Protein AF-A0AAW2PP32-F1 (afdb_monomer_lite)

Secondary structure (DSSP, 8-state):
--------S---TT----HHHHHTGGG-TT--HHHHHHHHHTT--HHHHHHHHHHHHHHHHHHHHHHHHHHHHHHHHHHHHHHHHHHHHHHHHHHHHHHHHHHHHHHHHHHHHHHHHHHTTSSS-------TT----HHHHHHHHHHHHHHHHHHTT-HHHHHHHHHHHHHHHHHHHHHT-

Organism: NCBI:txid2727403

Foldseek 3Di:
DDDDPPPPDDPPLPPPDDLCVVCVQVPDPPRDPVVVCCVVVVPDDPVVVVVVVVSVVVSVVVVVVVVVVVCVVCVVVVVVVVVVVVVVVVVLVVVVVVVVVVVVVVVVVVVVVVVVVVVVPPDDDDDPPPPVDDDQPPVRVVVVVLVVVLVVCSVVVVVVVNVVSVVVVVVVVVVVVVVVD

Sequence (181 aa):
MSSFSSLGGSLDFDRDVPLSDRLKVFKSTNYDPESYVTTHCSNLSEKEIRHLCMHLVSLKKASAEEMRKSVYANYASFIRTSREISDLEGELVSLKNLLSSRANIIHSIADGVRVESLNDRTDYGEDAVNFEDREPTKIDKWLSQYLEDLEVLLAERRVEEALAALDEGDNVAEEARRVDR

Radius of gyration: 36.75 Å; chains: 1; bounding box: 87×30×94 Å

pLDDT: mean 78.67, std 17.52, range [32.78, 97.12]

InterPro domains:
  IPR016159 Cullin repeat-like-containing domain superfamily [SSF74788] (134-177)
  IPR033961 Exocyst complex component Exo84 [PTHR21426] (16-177)

Structure (mmCIF, N/CA/C/O backbone):
data_AF-A0AAW2PP32-F1
#
_entry.id   AF-A0AAW2PP32-F1
#
loop_
_atom_site.group_PDB
_atom_site.id
_atom_site.type_symbol
_atom_site.label_atom_id
_atom_site.label_alt_id
_atom_site.label_comp_id
_atom_site.label_asym_id
_atom_site.label_entity_id
_atom_site.label_seq_id
_atom_site.pdbx_PDB_ins_code
_atom_site.Cartn_x
_atom_site.Cartn_y
_atom_site.Cartn_z
_atom_site.occupancy
_atom_site.B_iso_or_equiv
_atom_site.auth_seq_id
_atom_site.auth_comp_id
_atom_site.auth_asym_id
_atom_site.auth_atom_id
_atom_site.pdbx_PDB_model_num
ATOM 1 N N . MET A 1 1 ? -41.496 -10.079 4.287 1.00 35.50 1 MET A N 1
ATOM 2 C CA . MET A 1 1 ? -41.879 -10.471 5.659 1.00 35.50 1 MET A CA 1
ATOM 3 C C . MET A 1 1 ? -40.710 -11.233 6.248 1.00 35.50 1 MET A C 1
ATOM 5 O O . MET A 1 1 ? -40.514 -12.390 5.908 1.00 35.50 1 MET A O 1
ATOM 9 N N . SER A 1 2 ? -39.890 -10.558 7.041 1.00 32.78 2 SER A N 1
ATOM 10 C CA . SER A 1 2 ? -38.773 -11.155 7.775 1.00 32.78 2 SER A CA 1
ATOM 11 C C . SER A 1 2 ? -38.948 -10.717 9.220 1.00 32.78 2 SER A C 1
ATOM 13 O O . SER A 1 2 ? -38.829 -9.539 9.548 1.00 32.78 2 SER A O 1
ATOM 15 N N . SER A 1 3 ? -39.374 -11.668 10.041 1.00 38.00 3 SER A N 1
ATOM 16 C CA . SER A 1 3 ? -39.756 -11.479 11.432 1.00 38.00 3 SER A CA 1
ATOM 17 C C . SER A 1 3 ? -38.550 -11.031 12.253 1.00 38.00 3 SER A C 1
ATOM 19 O O . SER A 1 3 ? -37.624 -11.809 12.468 1.00 38.00 3 SER A O 1
ATOM 21 N N . PHE A 1 4 ? -38.560 -9.781 12.714 1.00 38.38 4 PHE A N 1
ATOM 22 C CA . PHE A 1 4 ? -37.601 -9.299 13.700 1.00 38.38 4 PHE A CA 1
ATOM 23 C C . PHE A 1 4 ? -38.114 -9.717 15.078 1.00 38.38 4 PHE A C 1
ATOM 25 O O . PHE A 1 4 ? -39.049 -9.136 15.628 1.00 38.38 4 PHE A O 1
ATOM 32 N N . SER A 1 5 ? -37.570 -10.819 15.582 1.00 36.72 5 SER A N 1
ATOM 33 C CA . SER A 1 5 ? -37.859 -11.337 16.913 1.00 36.72 5 SER A CA 1
ATOM 34 C C . SER A 1 5 ? -37.518 -10.288 17.972 1.00 36.72 5 SER A C 1
ATOM 36 O O . SER A 1 5 ? -36.375 -9.852 18.081 1.00 36.72 5 SER A O 1
ATOM 38 N N . SER A 1 6 ? -38.547 -9.912 18.735 1.00 38.09 6 SER A N 1
ATOM 39 C CA . SER A 1 6 ? -38.510 -9.135 19.974 1.00 38.09 6 SER A CA 1
ATOM 40 C C . SER A 1 6 ? -37.325 -9.542 20.854 1.00 38.09 6 SER A C 1
ATOM 42 O O . SER A 1 6 ? -37.377 -10.567 21.535 1.00 38.09 6 SER A O 1
ATOM 44 N N . LEU A 1 7 ? -36.268 -8.728 20.862 1.00 43.22 7 LEU A N 1
ATOM 45 C CA . LEU A 1 7 ? -35.117 -8.908 21.741 1.00 43.22 7 LEU A CA 1
ATOM 46 C C . LEU A 1 7 ? -35.413 -8.257 23.100 1.00 43.22 7 LEU A C 1
ATOM 48 O O . LEU A 1 7 ? -34.879 -7.213 23.455 1.00 43.22 7 LEU A O 1
ATOM 52 N N . GLY A 1 8 ? -36.334 -8.875 23.837 1.00 43.72 8 GLY A N 1
ATOM 53 C CA . GLY A 1 8 ? -36.430 -8.717 25.281 1.00 43.72 8 GLY A CA 1
ATOM 54 C C . GLY A 1 8 ? -35.505 -9.744 25.923 1.00 43.72 8 GLY A C 1
ATOM 55 O O . GLY A 1 8 ? -35.815 -10.931 25.924 1.00 43.72 8 GLY A O 1
ATOM 56 N N . GLY A 1 9 ? -34.350 -9.311 26.419 1.00 35.34 9 GLY A N 1
ATOM 57 C CA . GLY A 1 9 ? -33.405 -10.184 27.109 1.00 35.34 9 GLY A CA 1
ATOM 58 C C . GLY A 1 9 ? -32.136 -9.433 27.486 1.00 35.34 9 GLY A C 1
ATOM 59 O O . GLY A 1 9 ? -31.571 -8.752 26.638 1.00 35.34 9 GLY A O 1
ATOM 60 N N . SER A 1 10 ? -31.750 -9.550 28.761 1.00 42.09 10 SER A N 1
ATOM 61 C CA . SER A 1 10 ? -30.480 -9.135 29.379 1.00 42.09 10 SER A CA 1
ATOM 62 C C . SER A 1 10 ? -29.376 -8.824 28.364 1.00 42.09 10 SER A C 1
ATOM 64 O O . SER A 1 10 ? -28.956 -9.705 27.611 1.00 42.09 10 SER A O 1
ATOM 66 N N . LEU A 1 11 ? -28.903 -7.574 28.331 1.00 53.62 11 LEU A N 1
ATOM 67 C CA . LEU A 1 11 ? -27.720 -7.205 27.558 1.00 53.62 11 LEU A CA 1
ATOM 68 C C . LEU A 1 11 ? -26.491 -7.877 28.178 1.00 53.62 11 LEU A C 1
ATOM 70 O O . LEU A 1 11 ? -25.787 -7.304 29.010 1.00 53.62 11 LEU A O 1
ATOM 74 N N . ASP A 1 12 ? -26.231 -9.106 27.749 1.00 55.22 12 ASP A N 1
ATOM 75 C CA . ASP A 1 12 ? -25.016 -9.845 28.061 1.00 55.22 12 ASP A CA 1
ATOM 76 C C . ASP A 1 12 ? -23.865 -9.259 27.230 1.00 55.22 12 ASP A C 1
ATOM 78 O O . ASP A 1 12 ? -23.420 -9.824 26.229 1.00 55.22 12 ASP A O 1
ATOM 82 N N . PHE A 1 13 ? -23.379 -8.088 27.646 1.00 60.97 13 PHE A N 1
ATOM 83 C CA . PHE A 1 13 ? -22.181 -7.442 27.092 1.00 60.97 13 PHE A CA 1
ATOM 84 C C . PHE A 1 13 ? -20.907 -8.294 27.242 1.00 60.97 13 PHE A C 1
ATOM 86 O O . PHE A 1 13 ? -19.873 -7.968 26.663 1.00 60.97 13 PHE A O 1
ATOM 93 N N . ASP A 1 14 ? -21.001 -9.385 28.003 1.00 54.91 14 ASP A N 1
ATOM 94 C CA . ASP A 1 14 ? -19.904 -10.260 28.404 1.00 54.91 14 ASP A CA 1
ATOM 95 C C . ASP A 1 14 ? -19.897 -11.610 27.670 1.00 54.91 14 ASP A C 1
ATOM 97 O O . ASP A 1 14 ? -19.223 -12.548 28.085 1.00 54.91 14 ASP A O 1
ATOM 101 N N . ARG A 1 15 ? -20.641 -11.753 26.562 1.00 60.81 15 ARG A N 1
ATOM 102 C CA . ARG A 1 15 ? -20.492 -12.955 25.729 1.00 60.81 15 ARG A CA 1
ATOM 103 C C . ARG A 1 15 ? -19.053 -13.051 25.207 1.00 60.81 15 ARG A C 1
ATOM 105 O O . ARG A 1 15 ? -18.515 -12.069 24.686 1.00 60.81 15 ARG A O 1
ATOM 112 N N . ASP A 1 16 ? -18.484 -14.258 25.259 1.00 64.25 16 ASP A N 1
ATOM 113 C CA . ASP A 1 16 ? -17.194 -14.672 24.674 1.00 64.25 16 ASP A CA 1
ATOM 114 C C . ASP A 1 16 ? -17.195 -14.622 23.131 1.00 64.25 16 ASP A C 1
ATOM 116 O O . ASP A 1 16 ? -16.875 -15.577 22.428 1.00 64.25 16 ASP A O 1
ATOM 120 N N . VAL A 1 17 ? -17.602 -13.492 22.565 1.00 76.00 17 VAL A N 1
ATOM 121 C CA . VAL A 1 17 ? -17.613 -13.249 21.127 1.00 76.00 17 VAL A CA 1
ATOM 122 C C . VAL A 1 17 ? -16.273 -12.617 20.747 1.00 76.00 17 VAL A C 1
ATOM 124 O O . VAL A 1 17 ? -15.790 -11.743 21.482 1.00 76.00 17 VAL A O 1
ATOM 127 N N . PRO A 1 18 ? -15.641 -13.005 19.626 1.00 82.56 18 PRO A N 1
ATOM 128 C CA . PRO A 1 18 ? -14.413 -12.367 19.167 1.00 82.56 18 PRO A CA 1
ATOM 129 C C . PRO A 1 18 ? -14.588 -10.852 18.992 1.00 82.56 18 PRO A C 1
ATOM 131 O O . PRO A 1 18 ? -15.648 -10.359 18.604 1.00 82.56 18 PRO A O 1
ATOM 134 N N . LEU A 1 19 ? -13.514 -10.099 19.249 1.00 82.88 19 LEU A N 1
ATOM 135 C CA . LEU A 1 19 ? -13.506 -8.632 19.179 1.00 82.88 19 LEU A CA 1
ATOM 136 C C . LEU A 1 19 ? -14.024 -8.104 17.828 1.00 82.88 19 LEU A C 1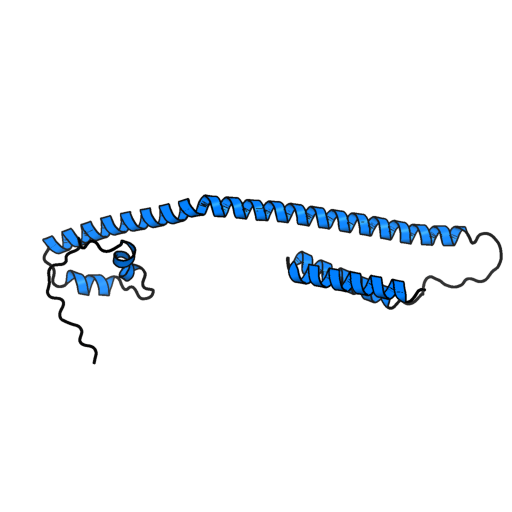
ATOM 138 O O . LEU A 1 19 ? -14.722 -7.094 17.791 1.00 82.88 19 LEU A O 1
ATOM 142 N N . SER A 1 20 ? -13.728 -8.800 16.726 1.00 82.50 20 SER A N 1
ATOM 143 C CA . SER A 1 20 ? -14.184 -8.421 15.381 1.00 82.50 20 SER A CA 1
ATOM 144 C C . SER A 1 20 ? -15.710 -8.345 15.271 1.00 82.50 20 SER A C 1
ATOM 146 O O . SER A 1 20 ? -16.241 -7.386 14.711 1.00 82.50 20 SER A O 1
ATOM 148 N N . ASP A 1 21 ? -16.414 -9.306 15.867 1.00 84.50 21 ASP A N 1
ATOM 149 C CA . ASP A 1 21 ? -17.875 -9.366 15.839 1.00 84.50 21 ASP A CA 1
ATOM 150 C C . ASP A 1 21 ? -18.493 -8.296 16.738 1.00 84.50 21 ASP A C 1
ATOM 152 O O . ASP A 1 21 ? -19.469 -7.656 16.347 1.00 84.50 21 ASP A O 1
ATOM 156 N N . ARG A 1 22 ? -17.875 -8.015 17.895 1.00 84.88 22 ARG A N 1
ATOM 157 C CA . ARG A 1 22 ? -18.280 -6.891 18.760 1.00 84.88 22 ARG A CA 1
ATOM 158 C C . ARG A 1 22 ? -18.121 -5.544 18.052 1.00 84.88 22 ARG A C 1
ATOM 160 O O . ARG A 1 22 ? -18.896 -4.624 18.287 1.00 84.88 22 ARG A O 1
ATOM 167 N N . LEU A 1 23 ? -17.129 -5.427 17.168 1.00 86.25 23 LEU A N 1
ATOM 168 C CA . LEU A 1 23 ? -16.876 -4.220 16.378 1.00 86.25 23 LEU A CA 1
ATOM 169 C C . LEU A 1 23 ? -17.706 -4.137 15.090 1.00 86.25 23 LEU A C 1
ATOM 171 O O . LEU A 1 23 ? -17.726 -3.086 14.454 1.00 86.25 23 LEU A O 1
ATOM 175 N N . LYS A 1 24 ? -18.394 -5.211 14.688 1.00 87.12 24 LYS A N 1
ATOM 176 C CA . LYS A 1 24 ? -19.063 -5.313 13.383 1.00 87.12 24 LYS A CA 1
ATOM 177 C C . LYS A 1 24 ? -20.110 -4.224 13.157 1.00 87.12 24 LYS A C 1
ATOM 179 O O . LYS A 1 24 ? -20.165 -3.656 12.071 1.00 87.12 24 LYS A O 1
ATOM 184 N N . VAL A 1 25 ? -20.897 -3.904 14.184 1.00 83.88 25 VAL A N 1
ATOM 185 C CA . VAL A 1 25 ? -21.929 -2.855 14.117 1.00 83.88 25 VAL A CA 1
ATOM 186 C C . VAL A 1 25 ? -21.299 -1.481 13.849 1.00 83.88 25 VAL A C 1
ATOM 188 O O . VAL A 1 25 ? -21.788 -0.734 13.003 1.00 83.88 25 VAL A O 1
ATOM 191 N N . PHE A 1 26 ? -20.156 -1.196 14.478 1.00 86.50 26 PHE A N 1
ATOM 192 C CA . PHE A 1 26 ? -19.435 0.079 14.364 1.00 86.50 26 PHE A CA 1
ATOM 193 C C . PHE A 1 26 ? -18.607 0.222 13.079 1.00 86.50 26 PHE A C 1
ATOM 195 O O . PHE A 1 26 ? -18.189 1.323 12.740 1.00 86.50 26 PHE A O 1
ATOM 202 N N . LYS A 1 27 ? -18.347 -0.879 12.366 1.00 85.62 27 LYS A N 1
ATOM 203 C CA . LYS A 1 27 ? -17.616 -0.884 11.086 1.00 85.62 27 LYS A CA 1
ATOM 204 C C . LYS A 1 27 ? -18.531 -0.733 9.867 1.00 85.62 27 LYS A C 1
ATOM 206 O O . LYS A 1 27 ? -18.043 -0.733 8.739 1.00 85.62 27 LYS A O 1
ATOM 211 N N . SER A 1 28 ? -19.846 -0.671 10.071 1.00 87.19 28 SER A N 1
ATOM 212 C CA . SER A 1 28 ? -20.798 -0.542 8.971 1.00 87.19 28 SER A CA 1
ATOM 213 C C . SER A 1 28 ? -20.716 0.848 8.329 1.00 87.19 28 SER A C 1
ATOM 215 O O . SER A 1 28 ? -20.596 1.860 9.012 1.00 87.19 28 SER A O 1
ATOM 217 N N . THR A 1 29 ? -20.792 0.905 6.999 1.00 85.69 29 THR A N 1
ATOM 218 C CA . THR A 1 29 ? -20.739 2.164 6.231 1.00 85.69 29 THR A CA 1
ATOM 219 C C . THR A 1 29 ? -21.951 3.067 6.465 1.00 85.69 29 THR A C 1
ATOM 221 O O . THR A 1 29 ? -21.862 4.267 6.242 1.00 85.69 29 THR A O 1
ATOM 224 N N . ASN A 1 30 ? -23.061 2.499 6.943 1.00 86.38 30 ASN A N 1
ATOM 225 C CA . ASN A 1 30 ? -24.307 3.200 7.265 1.00 86.38 30 ASN A CA 1
ATOM 226 C C . ASN A 1 30 ? -24.541 3.285 8.784 1.00 86.38 30 ASN A C 1
ATOM 228 O O . ASN A 1 30 ? -25.684 3.234 9.234 1.00 86.38 30 ASN A O 1
ATOM 232 N N . TYR A 1 31 ? -23.474 3.324 9.587 1.00 89.12 31 TYR A N 1
ATOM 233 C CA . TYR A 1 31 ? -23.604 3.437 11.038 1.00 89.12 31 TYR A CA 1
ATOM 234 C C . TYR A 1 31 ? -24.219 4.790 11.423 1.00 89.12 31 TYR A C 1
ATOM 236 O O . TYR A 1 31 ? -23.631 5.836 11.150 1.00 89.12 31 TYR A O 1
ATOM 244 N N . ASP A 1 32 ? -25.374 4.754 12.090 1.00 89.69 32 ASP A N 1
ATOM 245 C CA . ASP A 1 32 ? -26.027 5.931 12.664 1.00 89.69 32 ASP A CA 1
ATOM 246 C C . ASP A 1 32 ? -25.942 5.898 14.204 1.00 89.69 32 ASP A C 1
ATOM 248 O O . ASP A 1 32 ? -26.571 5.040 14.839 1.00 89.69 32 ASP A O 1
ATOM 252 N N . PRO A 1 33 ? -25.178 6.819 14.825 1.00 87.00 33 PRO A N 1
ATOM 253 C CA . PRO A 1 33 ? -25.062 6.908 16.276 1.00 87.00 33 PRO A CA 1
ATOM 254 C C . PRO A 1 33 ? -26.402 7.146 16.981 1.00 87.00 33 PRO A C 1
ATOM 256 O O . PRO A 1 33 ? -26.632 6.572 18.046 1.00 87.00 33 PRO A O 1
ATOM 259 N N . GLU A 1 34 ? -27.287 7.962 16.404 1.00 86.81 34 GLU A N 1
ATOM 260 C CA . GLU A 1 34 ? -28.555 8.331 17.042 1.00 86.81 34 GLU A CA 1
ATOM 261 C C . GLU A 1 34 ? -29.540 7.159 17.013 1.00 86.81 34 GLU A C 1
ATOM 263 O O . GLU A 1 34 ? -30.133 6.812 18.038 1.00 86.81 34 GLU A O 1
ATOM 268 N N . SER A 1 35 ? -29.654 6.456 15.880 1.00 86.62 35 SER A N 1
ATOM 269 C CA . SER A 1 35 ? -30.409 5.199 15.802 1.00 86.62 35 SER A CA 1
ATOM 270 C C . SER A 1 35 ? -29.860 4.130 16.755 1.00 86.62 35 SER A C 1
ATOM 272 O O . SER A 1 35 ? -30.637 3.429 17.409 1.00 86.6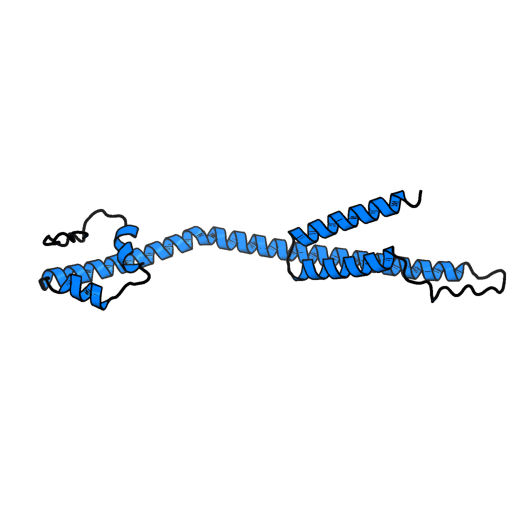2 35 SER A O 1
ATOM 274 N N . TYR A 1 36 ? -28.535 4.024 16.899 1.00 86.56 36 TYR A N 1
ATOM 275 C CA . TYR A 1 36 ? -27.914 3.074 17.823 1.00 86.56 36 TYR A CA 1
ATOM 276 C C . TYR A 1 36 ? -28.281 3.376 19.283 1.00 86.56 36 TYR A C 1
ATOM 278 O O . TYR A 1 36 ? -28.722 2.481 20.006 1.00 86.56 36 TYR A O 1
ATOM 286 N N . VAL A 1 37 ? -28.155 4.635 19.715 1.00 87.19 37 VAL A N 1
ATOM 287 C CA . VAL A 1 37 ? -28.484 5.054 21.087 1.00 87.19 37 VAL A CA 1
ATOM 288 C C . VAL A 1 37 ? -29.979 4.943 21.355 1.00 87.19 37 VAL A C 1
ATOM 290 O O . VAL A 1 37 ? -30.367 4.408 22.388 1.00 87.19 37 VAL A O 1
ATOM 293 N N . THR A 1 38 ? -30.833 5.393 20.438 1.00 84.94 38 THR A N 1
ATOM 294 C CA . THR A 1 38 ? -32.290 5.294 20.615 1.00 84.94 38 THR A CA 1
ATOM 295 C C . THR A 1 38 ? -32.738 3.842 20.727 1.00 84.94 38 THR A C 1
ATOM 297 O O . THR A 1 38 ? -33.485 3.512 21.639 1.00 84.94 38 THR A O 1
ATOM 300 N N . THR A 1 39 ? -32.220 2.948 19.886 1.00 83.69 39 THR A N 1
ATOM 301 C CA . THR A 1 39 ? -32.597 1.528 19.906 1.00 83.69 39 THR A CA 1
ATOM 302 C C . THR A 1 39 ? -32.048 0.791 21.128 1.00 83.69 39 THR A C 1
ATOM 304 O O . THR A 1 39 ? -32.735 -0.060 21.693 1.00 83.69 39 THR A O 1
ATOM 307 N N . HIS A 1 40 ? -30.811 1.084 21.547 1.00 80.38 40 HIS A N 1
ATOM 308 C CA . HIS A 1 40 ? -30.188 0.378 22.665 1.00 80.38 40 HIS A CA 1
ATOM 309 C C . HIS A 1 40 ? -30.445 0.993 24.031 1.00 80.38 40 HIS A C 1
ATOM 311 O O . HIS A 1 40 ? -30.398 0.242 24.991 1.00 80.38 40 HIS A O 1
ATOM 317 N N . CYS A 1 41 ? -30.742 2.286 24.148 1.00 81.81 41 CYS A N 1
ATOM 318 C CA . CYS A 1 41 ? -30.947 2.951 25.437 1.00 81.81 41 CYS A CA 1
ATOM 319 C C . CYS A 1 41 ? -32.420 3.232 25.768 1.00 81.81 41 CYS A C 1
ATOM 321 O O . CYS A 1 41 ? -32.704 3.512 26.930 1.00 81.81 41 CYS A O 1
ATOM 323 N N . SER A 1 42 ? -33.368 3.144 24.820 1.00 77.75 42 SER A N 1
ATOM 324 C CA . SER A 1 42 ? -34.779 3.497 25.083 1.00 77.75 42 SER A CA 1
ATOM 325 C C . SER A 1 42 ? -35.454 2.641 26.156 1.00 77.75 42 SER A C 1
ATOM 327 O O . SER A 1 42 ? -36.383 3.107 26.807 1.00 77.75 42 SER A O 1
ATOM 329 N N . ASN A 1 43 ? -34.998 1.399 26.336 1.00 78.75 43 ASN A N 1
ATOM 330 C CA . ASN A 1 43 ? -35.602 0.419 27.243 1.00 78.75 43 ASN A CA 1
ATOM 331 C C . ASN A 1 43 ? -34.684 0.043 28.422 1.00 78.75 43 ASN A C 1
ATOM 333 O O . ASN A 1 43 ? -34.939 -0.964 29.079 1.00 78.75 43 ASN A O 1
ATOM 337 N N . LEU A 1 44 ? -33.613 0.807 28.679 1.00 83.38 44 LEU A N 1
ATOM 338 C CA . LEU A 1 44 ? -32.615 0.474 29.703 1.00 83.38 44 LEU A CA 1
ATOM 339 C C . LEU A 1 44 ? -32.782 1.256 30.997 1.00 83.38 44 LEU A C 1
ATOM 341 O O . LEU A 1 44 ? -33.081 2.448 31.007 1.00 83.38 44 LEU A O 1
ATOM 345 N N . SER A 1 45 ? -32.493 0.580 32.106 1.00 86.88 45 SER A N 1
ATOM 346 C CA . SER A 1 45 ? -32.306 1.211 33.407 1.00 86.88 45 SER A CA 1
ATOM 347 C C . SER A 1 45 ? -30.985 1.988 33.473 1.00 86.88 45 SER A C 1
ATOM 349 O O . SER A 1 45 ? -30.025 1.701 32.756 1.00 86.88 45 SER A O 1
ATOM 351 N N . GLU A 1 46 ? -30.880 2.936 34.409 1.00 87.12 46 GLU A N 1
ATOM 352 C CA . GLU A 1 46 ? -29.652 3.720 34.628 1.00 87.12 46 GLU A CA 1
ATOM 353 C C . GLU A 1 46 ? -28.411 2.828 34.844 1.00 87.12 46 GLU A C 1
ATOM 355 O O . GLU A 1 46 ? -27.314 3.122 34.360 1.00 87.12 46 GLU A O 1
ATOM 360 N N . LYS A 1 47 ? -28.584 1.700 35.544 1.00 87.12 47 LYS A N 1
ATOM 361 C CA . LYS A 1 47 ? -27.509 0.738 35.813 1.00 87.12 47 LYS A CA 1
ATOM 362 C C . LYS A 1 47 ? -27.012 0.071 34.527 1.00 87.12 47 LYS A C 1
ATOM 364 O O . LYS A 1 47 ? -25.804 -0.091 34.357 1.00 87.12 47 LYS A O 1
ATOM 369 N N . GLU A 1 48 ? -27.921 -0.290 33.626 1.00 84.25 48 GLU A N 1
ATOM 370 C CA . GLU A 1 48 ? -27.595 -0.896 32.330 1.00 84.25 48 GLU A CA 1
ATOM 371 C C . GLU A 1 48 ? -26.948 0.115 31.385 1.00 84.25 48 GLU A C 1
ATOM 373 O O . GLU A 1 48 ? -25.972 -0.222 30.721 1.00 84.25 48 GLU A O 1
ATOM 378 N N . ILE A 1 49 ? -27.407 1.371 31.392 1.00 87.38 49 ILE A N 1
ATOM 379 C CA . ILE A 1 49 ? -26.776 2.462 30.634 1.00 87.38 49 ILE A CA 1
ATOM 380 C C . ILE A 1 49 ? -25.336 2.679 31.112 1.00 87.38 49 ILE A C 1
ATOM 382 O O . ILE A 1 49 ? -24.413 2.773 30.304 1.00 87.38 49 ILE A O 1
ATOM 386 N N . ARG A 1 50 ? -25.104 2.701 32.430 1.00 87.88 50 ARG A N 1
ATOM 387 C CA . ARG A 1 50 ? -23.751 2.833 32.993 1.00 87.88 50 ARG A CA 1
ATOM 388 C C . ARG A 1 50 ? -22.847 1.676 32.567 1.00 87.88 50 ARG A C 1
ATOM 390 O O . ARG A 1 50 ? -21.692 1.903 32.207 1.00 87.88 50 ARG A O 1
ATOM 397 N N . HIS A 1 51 ? -23.374 0.455 32.581 1.00 87.00 51 HIS A N 1
ATOM 398 C CA . HIS A 1 51 ? -22.647 -0.731 32.145 1.00 87.00 51 HIS A CA 1
ATOM 399 C C . HIS A 1 51 ? -22.336 -0.701 30.640 1.00 87.00 51 HIS A C 1
ATOM 401 O O . HIS A 1 51 ? -21.196 -0.951 30.250 1.00 87.00 51 HIS A O 1
ATOM 407 N N . LEU A 1 52 ? -23.299 -0.293 29.807 1.00 85.50 52 LEU A N 1
ATOM 408 C CA . LEU A 1 52 ? -23.109 -0.065 28.374 1.00 85.50 52 LEU A CA 1
ATOM 409 C C . LEU A 1 52 ? -21.989 0.950 28.119 1.00 85.50 52 LEU A C 1
ATOM 411 O O . LEU A 1 52 ? -21.090 0.678 27.330 1.00 85.50 52 LEU A O 1
ATOM 415 N N . CYS A 1 53 ? -21.989 2.088 28.818 1.00 89.19 53 CYS A N 1
ATOM 416 C CA . CYS A 1 53 ? -20.929 3.089 28.697 1.00 89.19 53 CYS A CA 1
ATOM 417 C C . CYS A 1 53 ? -19.550 2.514 29.054 1.00 89.19 53 CYS A C 1
ATOM 419 O O . CYS A 1 53 ? -18.587 2.719 28.314 1.00 89.19 53 CYS A O 1
ATOM 421 N N . MET A 1 54 ? -19.445 1.760 30.155 1.00 89.12 54 MET A N 1
ATOM 422 C CA . MET A 1 54 ? -18.191 1.099 30.540 1.00 89.12 54 MET A CA 1
ATOM 423 C C . MET A 1 54 ? -17.726 0.091 29.482 1.00 89.12 54 MET A C 1
ATOM 425 O O . MET A 1 54 ? -16.543 0.072 29.133 1.00 89.12 54 MET A O 1
ATOM 429 N N . HIS A 1 55 ? -18.648 -0.702 28.936 1.00 88.81 55 HIS A N 1
ATOM 430 C CA . HIS A 1 55 ? -18.357 -1.659 27.874 1.00 88.81 55 HIS A CA 1
ATOM 431 C C . HIS A 1 55 ? -17.919 -0.969 26.574 1.00 88.81 55 HIS A C 1
ATOM 433 O O . HIS A 1 55 ? -16.938 -1.377 25.962 1.00 88.81 55 HIS A O 1
ATOM 439 N N . LEU A 1 56 ? -18.569 0.121 26.162 1.00 89.88 56 LEU A N 1
ATOM 440 C CA . LEU A 1 56 ? -18.160 0.873 24.971 1.00 89.88 56 LEU A CA 1
ATOM 441 C C . LEU A 1 56 ? -16.763 1.487 25.133 1.00 89.88 56 LEU A C 1
ATOM 443 O O . LEU A 1 56 ? -15.973 1.492 24.188 1.00 89.88 56 LEU A O 1
ATOM 447 N N . VAL A 1 57 ? -16.419 1.962 26.334 1.00 92.19 57 VAL A N 1
ATOM 448 C CA . VAL A 1 57 ? -15.072 2.470 26.633 1.00 92.19 57 VAL A CA 1
ATOM 449 C C . VAL A 1 57 ? -14.026 1.353 26.565 1.00 92.19 57 VAL A C 1
ATOM 451 O O . VAL A 1 57 ? -12.962 1.551 25.968 1.00 92.19 57 VAL A O 1
ATOM 454 N N . SER A 1 58 ? -14.309 0.176 27.131 1.00 89.38 58 SER A N 1
ATOM 455 C CA . SER A 1 58 ? -13.386 -0.964 27.056 1.00 89.38 58 SER A CA 1
ATOM 456 C C . SER A 1 58 ? -13.239 -1.477 25.621 1.00 89.38 58 SER A C 1
ATOM 458 O O . SER A 1 58 ? -12.118 -1.725 25.173 1.00 89.38 58 SER A O 1
ATOM 460 N N . LEU A 1 59 ? -14.337 -1.527 24.863 1.00 90.69 59 LEU A N 1
ATOM 461 C CA . LEU A 1 59 ? -14.361 -1.922 23.459 1.00 90.69 59 LEU A CA 1
ATOM 462 C C . LEU A 1 59 ? -13.569 -0.946 22.579 1.00 90.69 59 LEU A C 1
ATOM 464 O O . LEU A 1 59 ? -12.769 -1.380 21.752 1.00 90.69 59 LEU A O 1
ATOM 468 N N . LYS A 1 60 ? -13.707 0.368 22.805 1.00 92.69 60 LYS A N 1
ATOM 469 C CA . LYS A 1 60 ? -12.888 1.399 22.146 1.00 92.69 60 LYS A CA 1
ATOM 470 C C . LYS A 1 60 ? -11.398 1.174 22.408 1.00 92.69 60 LYS A C 1
ATOM 472 O O . LYS A 1 60 ? -10.596 1.233 21.476 1.00 92.69 60 LYS A O 1
ATOM 477 N N . LYS A 1 61 ? -11.021 0.898 23.662 1.00 92.44 61 LYS A N 1
ATOM 478 C CA . LYS A 1 61 ? -9.626 0.620 24.035 1.00 92.44 61 LYS A CA 1
ATOM 479 C C . LYS A 1 61 ? -9.104 -0.647 23.352 1.00 92.44 61 LYS A C 1
ATOM 481 O O . LYS A 1 61 ? -8.008 -0.621 22.799 1.00 92.44 61 LYS A O 1
ATOM 486 N N . ALA A 1 62 ? -9.888 -1.724 23.351 1.00 89.94 62 ALA A N 1
ATOM 487 C CA . ALA A 1 62 ? -9.532 -2.975 22.686 1.00 89.94 62 ALA A CA 1
ATOM 488 C C . ALA A 1 62 ? -9.382 -2.796 21.166 1.00 89.94 62 ALA A C 1
ATOM 490 O O . ALA A 1 62 ? -8.416 -3.282 20.587 1.00 89.94 62 ALA A O 1
ATOM 491 N N . SER A 1 63 ? -10.275 -2.034 20.527 1.00 91.06 63 SER A N 1
ATOM 492 C CA . SER A 1 63 ? -10.183 -1.710 19.099 1.00 91.06 63 SER A CA 1
ATOM 493 C C . SER A 1 63 ? -8.915 -0.932 18.755 1.00 91.06 63 SER A C 1
ATOM 495 O O . SER A 1 63 ? -8.274 -1.222 17.747 1.00 91.06 63 SER A O 1
ATOM 497 N N . ALA A 1 64 ? -8.554 0.065 19.568 1.00 90.25 64 ALA A N 1
ATOM 498 C CA . ALA A 1 64 ? -7.344 0.853 19.349 1.00 90.25 64 ALA A CA 1
ATOM 499 C C . ALA A 1 64 ? -6.080 -0.010 19.489 1.00 90.25 64 ALA A C 1
ATOM 501 O O . ALA A 1 64 ? -5.150 0.109 18.694 1.00 90.25 64 ALA A O 1
ATOM 502 N N . GLU A 1 65 ? -6.070 -0.910 20.471 1.00 91.12 65 GLU A N 1
ATOM 503 C CA . GLU A 1 65 ? -4.970 -1.843 20.696 1.00 91.12 65 GLU A CA 1
ATOM 504 C C . GLU A 1 65 ? -4.835 -2.873 19.565 1.00 91.12 65 GLU A C 1
ATOM 506 O O . GLU A 1 65 ? -3.723 -3.164 19.131 1.00 91.12 65 GLU A O 1
ATOM 511 N N . GLU A 1 66 ? -5.947 -3.384 19.037 1.00 89.50 66 GLU A N 1
ATOM 512 C CA . GLU A 1 66 ? -5.935 -4.301 17.893 1.00 89.50 66 GLU A CA 1
ATOM 513 C C . GLU A 1 66 ? -5.416 -3.612 16.625 1.00 89.50 66 GLU A C 1
ATOM 515 O O . GLU A 1 66 ? -4.549 -4.143 15.931 1.00 89.50 66 GLU A O 1
ATOM 520 N N . MET A 1 67 ? -5.866 -2.379 16.366 1.00 88.12 67 MET A N 1
ATOM 521 C CA . MET A 1 67 ? -5.346 -1.565 15.265 1.00 88.12 67 MET A CA 1
ATOM 522 C C . MET A 1 67 ? -3.837 -1.350 15.410 1.00 88.12 67 MET A C 1
ATOM 524 O O . MET A 1 67 ? -3.089 -1.523 14.448 1.00 88.12 67 MET A O 1
ATOM 528 N N . ARG A 1 68 ? -3.372 -1.036 16.624 1.00 90.19 68 ARG A N 1
ATOM 529 C CA . ARG A 1 68 ? -1.947 -0.891 16.923 1.00 90.19 68 ARG A CA 1
ATOM 530 C C . ARG A 1 68 ? -1.198 -2.184 16.600 1.00 90.19 68 ARG A C 1
ATOM 532 O O . ARG A 1 68 ? -0.258 -2.149 15.813 1.00 90.19 68 ARG A O 1
ATOM 539 N N . LYS A 1 69 ? -1.617 -3.328 17.145 1.00 89.00 69 LYS A N 1
ATOM 540 C CA . LYS A 1 69 ? -0.977 -4.630 16.881 1.00 89.00 69 LYS A CA 1
ATOM 541 C C . LYS A 1 69 ? -0.915 -4.952 15.392 1.00 89.00 69 LYS A C 1
ATOM 543 O O . LYS A 1 69 ? 0.145 -5.348 14.916 1.00 89.00 69 LYS A O 1
ATOM 548 N N . SER A 1 70 ? -2.004 -4.715 14.663 1.00 85.94 70 SER A N 1
ATOM 549 C CA . SER A 1 70 ? -2.058 -4.907 13.213 1.00 85.94 70 SER A CA 1
ATOM 550 C C . SER A 1 70 ? -1.020 -4.051 12.480 1.00 85.94 70 SER A C 1
ATOM 552 O O . SER A 1 70 ? -0.318 -4.554 11.605 1.00 85.94 70 SER A O 1
ATOM 554 N N . VAL A 1 71 ? -0.869 -2.773 12.840 1.00 86.12 71 VAL A N 1
ATOM 555 C CA . VAL A 1 71 ? 0.149 -1.893 12.237 1.00 86.12 71 VAL A CA 1
ATOM 556 C C . VAL A 1 71 ? 1.562 -2.375 12.571 1.00 86.12 71 VAL A C 1
ATOM 558 O O . VAL A 1 71 ? 2.391 -2.504 11.674 1.00 86.12 71 VAL A O 1
ATOM 561 N N . TYR A 1 72 ? 1.838 -2.701 13.836 1.00 87.12 72 TYR A N 1
ATOM 562 C CA . TYR A 1 72 ? 3.164 -3.161 14.264 1.00 87.12 72 TYR A CA 1
ATOM 563 C C . TYR A 1 72 ? 3.567 -4.494 13.624 1.00 87.12 72 TYR A C 1
ATOM 565 O O . TYR A 1 72 ? 4.719 -4.644 13.224 1.00 87.12 72 TYR A O 1
ATOM 573 N N . ALA A 1 73 ? 2.633 -5.439 13.486 1.00 86.31 73 ALA A N 1
ATOM 574 C CA . ALA A 1 73 ? 2.889 -6.728 12.846 1.00 86.31 73 ALA A CA 1
ATOM 575 C C . ALA A 1 73 ? 3.325 -6.570 11.381 1.00 86.31 73 ALA A C 1
ATOM 577 O O . ALA A 1 73 ? 4.184 -7.306 10.905 1.00 86.31 73 ALA A O 1
ATOM 578 N N . ASN A 1 74 ? 2.773 -5.575 10.682 1.00 87.50 74 ASN A N 1
ATOM 579 C CA . ASN A 1 74 ? 3.093 -5.305 9.282 1.00 87.50 74 ASN A CA 1
ATOM 580 C C . ASN A 1 74 ? 4.239 -4.299 9.097 1.00 87.50 74 ASN A C 1
ATOM 582 O O . ASN A 1 74 ? 4.732 -4.141 7.981 1.00 87.50 74 ASN A O 1
ATOM 586 N N . TYR A 1 75 ? 4.702 -3.644 10.166 1.00 88.38 75 TYR A N 1
ATOM 587 C CA . TYR A 1 75 ? 5.720 -2.596 10.083 1.00 88.38 75 TYR A CA 1
ATOM 588 C C . TYR A 1 75 ? 7.045 -3.118 9.514 1.00 88.38 75 TYR A C 1
ATOM 590 O O . TYR A 1 75 ? 7.637 -2.487 8.644 1.00 88.38 75 TYR A O 1
ATOM 598 N N . ALA A 1 76 ? 7.487 -4.304 9.944 1.00 87.12 76 ALA A N 1
ATOM 599 C CA . ALA A 1 76 ? 8.718 -4.909 9.433 1.00 87.12 76 ALA A CA 1
ATOM 600 C C . ALA A 1 76 ? 8.633 -5.218 7.928 1.00 87.12 76 ALA A C 1
ATOM 602 O O . ALA A 1 76 ? 9.578 -4.940 7.191 1.00 87.12 76 ALA A O 1
ATOM 603 N N . SER A 1 77 ? 7.490 -5.737 7.467 1.00 91.50 77 SER A N 1
ATOM 604 C CA . SER A 1 77 ? 7.231 -5.987 6.045 1.00 91.50 77 SER A CA 1
ATOM 605 C C . SER A 1 77 ? 7.227 -4.689 5.246 1.00 91.50 77 SER A C 1
ATOM 607 O O . SER A 1 77 ? 7.896 -4.624 4.224 1.00 91.50 77 SER A O 1
ATOM 609 N N . PHE A 1 78 ? 6.554 -3.645 5.741 1.00 90.69 78 PHE A N 1
ATOM 610 C CA . PHE A 1 78 ? 6.537 -2.331 5.097 1.00 90.69 78 PHE A CA 1
ATOM 611 C C . PHE A 1 78 ? 7.951 -1.765 4.933 1.00 90.69 78 PHE A C 1
ATOM 613 O O . PHE A 1 78 ? 8.349 -1.443 3.822 1.00 90.69 78 PHE A O 1
ATOM 620 N N . ILE A 1 79 ? 8.745 -1.723 6.008 1.00 92.94 79 ILE A N 1
ATOM 621 C CA . ILE A 1 79 ? 10.121 -1.206 5.958 1.00 92.94 79 ILE A CA 1
ATOM 622 C C . ILE A 1 79 ? 11.001 -2.024 5.009 1.00 92.94 79 ILE A C 1
ATOM 624 O O . ILE A 1 79 ? 11.806 -1.451 4.274 1.00 92.94 79 ILE A O 1
ATOM 628 N N . ARG A 1 80 ? 10.864 -3.354 5.020 1.00 94.19 80 ARG A N 1
ATOM 629 C CA . ARG A 1 80 ? 11.623 -4.230 4.124 1.00 94.19 80 ARG A CA 1
ATOM 630 C C . ARG A 1 80 ? 11.259 -3.972 2.666 1.00 94.19 80 ARG A C 1
ATOM 632 O O . ARG A 1 80 ? 12.154 -3.718 1.874 1.00 94.19 80 ARG A O 1
ATOM 639 N N . THR A 1 81 ? 9.971 -3.966 2.339 1.00 94.69 81 THR A N 1
ATOM 640 C CA . THR A 1 81 ? 9.502 -3.695 0.978 1.00 94.69 81 THR A CA 1
ATOM 641 C C . THR A 1 81 ? 9.887 -2.288 0.524 1.00 94.69 81 THR A C 1
ATOM 643 O O . THR A 1 81 ? 10.343 -2.124 -0.598 1.00 94.69 81 THR A O 1
ATOM 646 N N . SER A 1 82 ? 9.790 -1.270 1.386 1.00 94.44 82 SER A N 1
ATOM 647 C CA . SER A 1 82 ? 10.253 0.083 1.052 1.00 94.44 82 SER A CA 1
ATOM 648 C C . SER A 1 82 ? 11.751 0.130 0.749 1.00 94.44 82 SER A C 1
ATOM 650 O O . SER A 1 82 ? 12.151 0.836 -0.168 1.00 94.44 82 SER A O 1
ATOM 652 N N . ARG A 1 83 ? 12.574 -0.632 1.480 1.00 95.62 83 ARG A N 1
ATOM 653 C CA . ARG A 1 83 ? 14.011 -0.745 1.194 1.00 95.62 83 ARG A CA 1
ATOM 654 C C . ARG A 1 83 ? 14.266 -1.445 -0.135 1.00 95.62 83 ARG A C 1
ATOM 656 O O . ARG A 1 83 ? 15.020 -0.917 -0.935 1.00 95.62 83 ARG A O 1
ATOM 663 N N . GLU A 1 84 ? 13.609 -2.579 -0.372 1.00 96.88 84 GLU A N 1
ATOM 664 C CA . GLU A 1 84 ? 13.710 -3.313 -1.640 1.00 96.88 84 GLU A CA 1
ATOM 665 C C . GLU A 1 84 ? 13.332 -2.401 -2.827 1.00 96.88 84 GLU A C 1
ATOM 667 O O . GLU A 1 84 ? 14.025 -2.394 -3.838 1.00 96.88 84 GLU A O 1
ATOM 672 N N . ILE A 1 85 ? 12.302 -1.556 -2.685 1.00 95.12 85 ILE A N 1
ATOM 673 C CA . ILE A 1 85 ? 11.944 -0.544 -3.693 1.00 95.12 85 ILE A CA 1
ATOM 674 C C . ILE A 1 85 ? 13.074 0.476 -3.896 1.00 95.12 85 ILE A C 1
ATOM 676 O O . ILE A 1 85 ? 13.423 0.759 -5.038 1.00 95.12 85 ILE A O 1
ATOM 680 N N . SER A 1 86 ? 13.657 1.021 -2.824 1.00 96.81 86 SER A N 1
ATOM 681 C CA . SER A 1 86 ? 14.764 1.983 -2.931 1.00 96.81 86 SER A CA 1
ATOM 682 C C . SER A 1 86 ? 16.021 1.384 -3.568 1.00 96.81 86 SER A C 1
ATOM 684 O O . SER A 1 86 ? 16.699 2.065 -4.336 1.00 96.81 86 SER A O 1
ATOM 686 N N . ASP A 1 87 ? 16.327 0.121 -3.273 1.00 96.75 87 ASP A N 1
ATOM 687 C CA . ASP A 1 87 ? 17.460 -0.586 -3.871 1.00 96.75 87 ASP A CA 1
ATOM 688 C C . ASP A 1 87 ? 17.234 -0.761 -5.387 1.00 96.75 87 ASP A C 1
ATOM 690 O O . ASP A 1 87 ? 18.103 -0.396 -6.181 1.00 96.75 87 ASP A O 1
ATOM 694 N N . LEU A 1 88 ? 16.030 -1.188 -5.797 1.00 97.12 88 LEU A N 1
ATOM 695 C CA . LEU A 1 88 ? 15.638 -1.293 -7.211 1.00 97.12 88 LEU A CA 1
ATOM 696 C C . LEU A 1 88 ? 15.675 0.061 -7.940 1.00 97.12 88 LEU A C 1
ATOM 698 O O . LEU A 1 88 ? 16.109 0.141 -9.089 1.00 97.12 88 LEU A O 1
ATOM 702 N N . GLU A 1 89 ? 15.241 1.143 -7.290 1.00 95.44 89 GLU A N 1
ATOM 703 C CA . GLU A 1 89 ? 15.346 2.500 -7.842 1.00 95.44 89 GLU A CA 1
ATOM 704 C C . GLU A 1 89 ? 16.814 2.898 -8.080 1.00 95.44 89 GLU A C 1
ATOM 706 O O . GLU A 1 89 ? 17.137 3.498 -9.109 1.00 95.44 89 GLU A O 1
ATOM 711 N N . GLY A 1 90 ? 17.723 2.518 -7.176 1.00 96.44 90 GLY A N 1
ATOM 712 C CA . GLY A 1 90 ? 19.164 2.716 -7.342 1.00 96.44 90 GLY A CA 1
ATOM 713 C C . GLY A 1 90 ? 19.751 1.912 -8.507 1.00 96.44 90 GLY A C 1
ATOM 714 O O . GLY A 1 90 ? 20.523 2.450 -9.308 1.00 96.44 90 GLY A O 1
ATOM 715 N N . GLU A 1 91 ? 19.358 0.645 -8.644 1.00 96.88 91 GLU A N 1
ATOM 716 C CA . GLU A 1 91 ? 19.764 -0.212 -9.763 1.00 96.88 91 GLU A CA 1
ATOM 717 C C . GLU A 1 91 ? 19.286 0.342 -11.112 1.00 96.88 91 GLU A C 1
ATOM 719 O O . GLU A 1 91 ? 20.066 0.391 -12.066 1.00 96.88 91 GLU A O 1
ATOM 724 N N . LEU A 1 92 ? 18.052 0.850 -11.185 1.00 96.69 92 LEU A N 1
ATOM 725 C CA . LEU A 1 92 ? 17.506 1.476 -12.391 1.00 96.69 92 LEU A CA 1
ATOM 726 C C . LEU A 1 92 ? 18.307 2.719 -12.808 1.00 96.69 92 LEU A C 1
ATOM 728 O O . LEU A 1 92 ? 18.619 2.899 -13.987 1.00 96.69 92 LEU A O 1
ATOM 732 N N . VAL A 1 93 ? 18.685 3.565 -11.846 1.00 97.06 93 VAL A N 1
ATOM 733 C CA . VAL A 1 93 ? 19.540 4.735 -12.107 1.00 97.06 93 VAL A CA 1
ATOM 734 C C . VAL A 1 93 ? 20.920 4.304 -12.613 1.00 97.06 93 VAL A C 1
ATOM 736 O O . VAL A 1 93 ? 21.449 4.905 -13.550 1.00 97.06 93 VAL A O 1
ATOM 739 N N . SER A 1 94 ? 21.495 3.246 -12.037 1.00 96.06 94 SER A N 1
ATOM 740 C CA . SER A 1 94 ? 22.766 2.678 -12.500 1.00 96.06 94 SER A CA 1
ATOM 741 C C . SER A 1 94 ? 22.673 2.170 -13.943 1.00 96.06 94 SER A C 1
ATOM 743 O O . SER A 1 94 ? 23.516 2.509 -14.778 1.00 96.06 94 SER A O 1
ATOM 745 N N . LEU A 1 95 ? 21.608 1.430 -14.269 1.00 96.56 95 LEU A N 1
ATOM 746 C CA . LEU A 1 95 ? 21.351 0.929 -15.618 1.00 96.56 95 LEU A CA 1
ATOM 747 C C . LEU A 1 95 ? 21.197 2.072 -16.627 1.00 96.56 95 LEU A C 1
ATOM 749 O O . LEU A 1 95 ? 21.821 2.035 -17.689 1.00 96.56 95 LEU A O 1
ATOM 753 N N . LYS A 1 96 ? 20.437 3.117 -16.277 1.00 95.94 96 LYS A N 1
ATOM 754 C CA . LYS A 1 96 ? 20.302 4.324 -17.102 1.00 95.94 96 LYS A CA 1
ATOM 755 C C . LYS A 1 96 ? 21.669 4.938 -17.406 1.00 95.94 96 LYS A C 1
ATOM 757 O O . LYS A 1 96 ? 21.980 5.192 -18.565 1.00 95.94 96 LYS A O 1
ATOM 762 N N . ASN A 1 97 ? 22.501 5.140 -16.384 1.00 95.75 97 ASN A N 1
ATOM 763 C CA . ASN A 1 97 ? 23.830 5.729 -16.559 1.00 95.75 97 ASN A CA 1
ATOM 764 C C . ASN A 1 97 ? 24.725 4.871 -17.463 1.00 95.75 97 ASN A C 1
ATOM 766 O O . ASN A 1 97 ? 25.448 5.407 -18.306 1.00 95.75 97 ASN A O 1
ATOM 770 N N . LEU A 1 98 ? 24.663 3.544 -17.317 1.00 96.50 98 LEU A N 1
ATOM 771 C CA . LEU A 1 98 ? 25.400 2.616 -18.170 1.00 96.50 98 LEU A CA 1
ATOM 772 C C . LEU A 1 98 ? 24.943 2.710 -19.630 1.00 96.50 98 LEU A C 1
ATOM 774 O O . LEU A 1 98 ? 25.785 2.765 -20.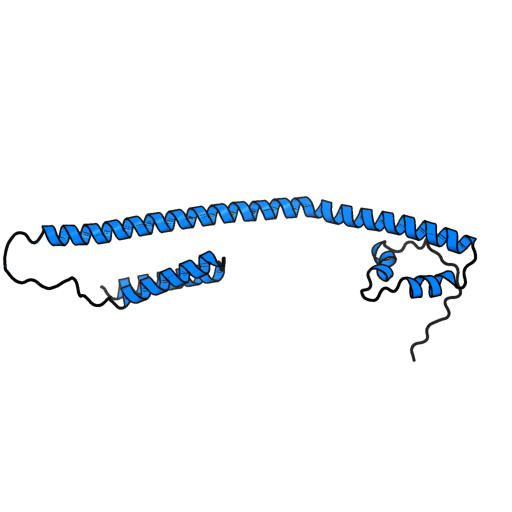526 1.00 96.50 98 LEU A O 1
ATOM 778 N N . LEU A 1 99 ? 23.631 2.753 -19.874 1.00 95.06 99 LEU A N 1
ATOM 779 C CA . LEU A 1 99 ? 23.079 2.878 -21.221 1.00 95.06 99 LEU A CA 1
ATOM 780 C C . LEU A 1 99 ? 23.477 4.212 -21.861 1.00 95.06 99 LEU A C 1
ATOM 782 O O . LEU A 1 99 ? 23.978 4.215 -22.982 1.00 95.06 99 LEU A O 1
ATOM 786 N N . SER A 1 100 ? 23.363 5.325 -21.128 1.00 94.38 100 SER A N 1
ATOM 787 C CA . SER A 1 100 ? 23.816 6.640 -21.599 1.00 94.38 100 SER A CA 1
ATOM 788 C C . SER A 1 100 ? 25.316 6.657 -21.902 1.00 94.38 100 SER A C 1
ATOM 790 O O . SER A 1 100 ? 25.735 7.185 -22.929 1.00 94.38 100 SER A O 1
ATOM 792 N N . SER A 1 101 ? 26.143 6.040 -21.051 1.00 94.00 101 SER A N 1
ATOM 793 C CA . SER A 1 101 ? 27.584 5.926 -21.300 1.00 94.00 101 SER A CA 1
ATOM 794 C C . SER A 1 101 ? 27.883 5.127 -22.571 1.00 94.00 101 SER A C 1
ATOM 796 O O . SER A 1 101 ? 28.725 5.548 -23.362 1.00 94.00 101 SER A O 1
ATOM 798 N N . ARG A 1 102 ? 27.185 4.008 -22.797 1.00 91.69 102 ARG A N 1
ATOM 799 C CA . ARG A 1 102 ? 27.342 3.198 -24.014 1.00 91.69 102 ARG A CA 1
ATOM 800 C C . ARG A 1 102 ? 26.881 3.946 -25.260 1.00 91.69 102 ARG A C 1
ATOM 802 O O . ARG A 1 102 ? 27.606 3.939 -26.248 1.00 91.69 102 ARG A O 1
ATOM 809 N N . ALA A 1 103 ? 25.737 4.626 -25.200 1.00 92.25 103 ALA A N 1
ATOM 810 C CA . ALA A 1 103 ? 25.242 5.457 -26.293 1.00 92.25 103 ALA A CA 1
ATOM 811 C C . ALA A 1 103 ? 26.257 6.549 -26.664 1.00 92.25 103 ALA A C 1
ATOM 813 O O . ALA A 1 103 ? 26.595 6.696 -27.834 1.00 92.25 103 ALA A O 1
ATOM 814 N N . ASN A 1 104 ? 26.833 7.239 -25.674 1.00 91.88 104 ASN A N 1
ATOM 815 C CA . ASN A 1 104 ? 27.869 8.249 -25.908 1.00 91.88 104 ASN A CA 1
ATOM 816 C C . ASN A 1 104 ? 29.116 7.668 -26.587 1.00 91.88 104 ASN A C 1
ATOM 818 O O . ASN A 1 104 ? 29.666 8.293 -27.491 1.00 91.88 104 ASN A O 1
ATOM 822 N N . ILE A 1 105 ? 29.561 6.476 -26.177 1.00 91.88 105 ILE A N 1
ATOM 823 C CA . ILE A 1 105 ? 30.696 5.794 -26.815 1.00 91.88 105 ILE A CA 1
ATOM 824 C C . ILE A 1 105 ? 30.358 5.444 -28.267 1.00 91.88 105 ILE A C 1
ATOM 826 O O . ILE A 1 105 ? 31.159 5.721 -29.153 1.00 91.88 105 ILE A O 1
ATOM 830 N N . ILE A 1 106 ? 29.176 4.880 -28.528 1.00 92.38 106 ILE A N 1
ATOM 831 C CA . ILE A 1 106 ? 28.731 4.542 -29.888 1.00 92.38 106 ILE A CA 1
ATOM 832 C C . ILE A 1 106 ? 28.664 5.799 -30.756 1.00 92.38 106 ILE A C 1
ATOM 834 O O . ILE A 1 106 ? 29.195 5.789 -31.862 1.00 92.38 106 ILE A O 1
ATOM 838 N N . HIS A 1 107 ? 28.087 6.891 -30.251 1.00 89.38 107 HIS A N 1
ATOM 839 C CA . HIS A 1 107 ? 28.064 8.171 -30.955 1.00 89.38 107 HIS A CA 1
ATOM 840 C C . HIS A 1 107 ? 29.474 8.694 -31.234 1.00 89.38 107 HIS A C 1
ATOM 842 O O . HIS A 1 107 ? 29.753 9.086 -32.360 1.00 89.38 107 HIS A O 1
ATOM 848 N N . SER A 1 108 ? 30.382 8.640 -30.257 1.00 85.44 108 SER A N 1
ATOM 849 C CA . SER A 1 108 ? 31.773 9.065 -30.445 1.00 85.44 108 SER A CA 1
ATOM 850 C C . SER A 1 108 ? 32.518 8.210 -31.470 1.00 85.44 108 SER A C 1
ATOM 852 O O . SER A 1 108 ? 33.339 8.745 -32.208 1.00 85.44 108 SER A O 1
ATOM 854 N N . ILE A 1 109 ? 32.263 6.900 -31.520 1.00 87.94 109 ILE A N 1
ATOM 855 C CA . ILE A 1 109 ? 32.858 6.012 -32.525 1.00 87.94 109 ILE A CA 1
ATOM 856 C C . ILE A 1 109 ? 32.252 6.301 -33.898 1.00 87.94 109 ILE A C 1
ATOM 858 O O . ILE A 1 109 ? 32.991 6.428 -34.865 1.00 87.94 109 ILE A O 1
ATOM 862 N N . ALA A 1 110 ? 30.931 6.444 -33.998 1.00 82.81 110 ALA A N 1
ATOM 863 C CA . ALA A 1 110 ? 30.265 6.776 -35.253 1.00 82.81 110 ALA A CA 1
ATOM 864 C C . ALA A 1 110 ? 30.747 8.124 -35.819 1.00 82.81 110 ALA A C 1
ATOM 866 O O . ALA A 1 110 ? 30.944 8.250 -37.028 1.00 82.81 110 ALA A O 1
ATOM 867 N N . ASP A 1 111 ? 30.985 9.109 -34.951 1.00 78.31 111 ASP A N 1
ATOM 868 C CA . ASP A 1 111 ? 31.529 10.413 -35.331 1.00 78.31 111 ASP A CA 1
ATOM 869 C C . ASP A 1 111 ? 33.026 10.327 -35.692 1.00 78.31 111 ASP A C 1
ATOM 871 O O . ASP A 1 111 ? 33.455 10.853 -36.715 1.00 78.31 111 ASP A O 1
ATOM 875 N N . GLY A 1 112 ? 33.823 9.565 -34.935 1.00 68.94 112 GLY A N 1
ATOM 876 C CA . GLY A 1 112 ? 35.242 9.327 -35.232 1.00 68.94 112 GLY A CA 1
ATOM 877 C C . GLY A 1 112 ? 35.483 8.565 -36.542 1.00 68.94 112 GLY A C 1
ATOM 878 O O . GLY A 1 112 ? 36.343 8.956 -37.327 1.00 68.94 112 GLY A O 1
ATOM 879 N N . VAL A 1 113 ? 34.676 7.539 -36.836 1.00 62.62 113 VAL A N 1
ATOM 880 C CA . VAL A 1 113 ? 34.721 6.783 -38.103 1.00 62.62 113 VAL A CA 1
ATOM 881 C C . VAL A 1 113 ? 34.330 7.669 -39.289 1.00 62.62 113 VAL A C 1
ATOM 883 O O . VAL A 1 113 ? 34.929 7.556 -40.359 1.00 62.62 113 VAL A O 1
ATOM 886 N N . ARG A 1 114 ? 33.377 8.600 -39.115 1.00 58.03 114 ARG A N 1
ATOM 887 C CA . ARG A 1 114 ? 33.081 9.627 -40.132 1.00 58.03 114 ARG A CA 1
ATOM 888 C C . ARG A 1 114 ? 34.301 10.505 -40.422 1.00 58.03 114 ARG A C 1
ATOM 890 O O . ARG A 1 114 ? 34.544 10.814 -41.583 1.00 58.03 114 ARG A O 1
ATOM 897 N N . VAL A 1 115 ? 35.082 10.867 -39.404 1.00 59.00 115 VAL A N 1
ATOM 898 C CA . VAL A 1 115 ? 36.286 11.704 -39.559 1.00 59.00 115 VAL A CA 1
ATOM 899 C C . VAL A 1 115 ? 37.464 10.930 -40.171 1.00 59.00 115 VAL A C 1
ATOM 901 O O . VAL A 1 115 ? 38.149 11.461 -41.042 1.00 59.00 115 VAL A O 1
ATOM 904 N N . GLU A 1 116 ? 37.690 9.666 -39.804 1.00 56.38 116 GLU A N 1
ATOM 905 C CA . GLU A 1 116 ? 38.751 8.838 -40.410 1.00 56.38 116 GLU A CA 1
ATOM 906 C C . GLU A 1 116 ? 38.469 8.501 -41.879 1.00 56.38 116 GLU A C 1
ATOM 908 O O . GLU A 1 116 ? 39.386 8.515 -42.700 1.00 56.38 116 GLU A O 1
ATOM 913 N N . SER A 1 117 ? 37.199 8.315 -42.251 1.00 52.56 117 SER A N 1
ATOM 914 C CA . SER A 1 117 ? 36.800 8.138 -43.653 1.00 52.56 117 SER A CA 1
ATOM 915 C C . SER A 1 117 ? 37.004 9.411 -44.500 1.00 52.56 117 SER A C 1
ATOM 917 O O . SER A 1 117 ? 37.158 9.323 -45.718 1.00 52.56 117 SER A O 1
ATOM 919 N N . LEU A 1 118 ? 37.075 10.594 -43.871 1.00 52.22 118 LEU A N 1
ATOM 920 C CA . LEU A 1 118 ? 37.471 11.851 -44.523 1.00 52.22 118 LEU A CA 1
ATOM 921 C C . LEU A 1 118 ? 38.996 12.021 -44.621 1.00 52.22 118 LEU A C 1
ATOM 923 O O . LEU A 1 118 ? 39.465 12.735 -45.506 1.00 52.22 118 LEU A O 1
ATOM 927 N N . ASN A 1 119 ? 39.774 11.365 -43.754 1.00 50.94 119 ASN A N 1
ATOM 928 C CA . ASN A 1 119 ? 41.236 11.466 -43.744 1.00 50.94 119 ASN A CA 1
ATOM 929 C C . ASN A 1 119 ? 41.925 10.464 -44.696 1.00 50.94 119 ASN A C 1
ATOM 931 O O . ASN A 1 119 ? 43.057 10.700 -45.104 1.00 50.94 119 ASN A O 1
ATOM 935 N N . ASP A 1 120 ? 41.236 9.396 -45.117 1.00 43.28 120 ASP A N 1
ATOM 936 C CA . ASP A 1 120 ? 41.678 8.478 -46.192 1.00 43.28 120 ASP A CA 1
ATOM 937 C C . ASP A 1 120 ? 41.393 9.029 -47.612 1.00 43.28 120 ASP A C 1
ATOM 939 O O . ASP A 1 120 ? 41.597 8.364 -48.624 1.00 43.28 120 ASP A O 1
ATOM 943 N N . ARG A 1 121 ? 40.911 10.277 -47.710 1.00 47.50 121 ARG A N 1
ATOM 944 C CA . ARG A 1 121 ? 40.590 10.977 -48.968 1.00 47.50 121 ARG A CA 1
ATOM 945 C C . ARG A 1 121 ? 41.601 12.068 -49.344 1.00 47.50 121 ARG A C 1
ATOM 947 O O . ARG A 1 121 ? 41.258 13.021 -50.040 1.00 47.50 121 ARG A O 1
ATOM 954 N N . THR A 1 122 ? 42.863 11.925 -48.938 1.00 49.03 122 THR A N 1
ATOM 955 C CA . THR A 1 122 ? 43.972 12.731 -49.478 1.00 49.03 122 THR A CA 1
ATOM 956 C C . THR A 1 122 ? 44.914 11.902 -50.344 1.00 49.03 122 THR A C 1
ATOM 958 O O . THR A 1 122 ? 46.085 11.772 -50.011 1.00 49.03 122 THR A O 1
ATOM 961 N N . ASP A 1 123 ? 44.408 11.344 -51.442 1.00 51.03 123 ASP A N 1
ATOM 962 C CA . ASP A 1 123 ? 45.074 11.343 -52.753 1.00 51.03 123 ASP A CA 1
ATOM 963 C C . ASP A 1 123 ? 44.070 10.824 -53.802 1.00 51.03 123 ASP A C 1
ATOM 965 O O . ASP A 1 123 ? 43.300 9.910 -53.523 1.00 51.03 123 ASP A O 1
ATOM 969 N N . TYR A 1 124 ? 44.094 11.393 -55.004 1.00 44.34 124 TYR A N 1
ATOM 970 C CA . TYR A 1 124 ? 43.263 11.062 -56.179 1.00 44.34 124 TYR A CA 1
ATOM 971 C C . TYR A 1 124 ? 41.803 11.557 -56.214 1.00 44.34 124 TYR A C 1
ATOM 973 O O . TYR A 1 124 ? 40.873 10.927 -55.722 1.00 44.34 124 TYR A O 1
ATOM 981 N N . GLY A 1 125 ? 41.607 12.606 -57.018 1.00 43.97 125 GLY A N 1
ATOM 982 C CA . GLY A 1 125 ? 40.467 12.684 -57.933 1.00 43.97 125 GLY A CA 1
ATOM 983 C C . GLY A 1 125 ? 39.266 13.470 -57.429 1.00 43.97 125 GLY A C 1
ATOM 984 O O . GLY A 1 125 ? 38.520 13.035 -56.559 1.00 43.97 125 GLY A O 1
ATOM 985 N N . GLU A 1 126 ? 39.063 14.621 -58.056 1.00 49.44 126 GLU A N 1
ATOM 986 C CA . GLU A 1 126 ? 37.833 15.400 -58.053 1.00 49.44 126 GLU A CA 1
ATOM 987 C C . GLU A 1 126 ? 36.630 14.512 -58.422 1.00 49.44 126 GLU A C 1
ATOM 989 O O . GLU A 1 126 ? 36.390 14.259 -59.591 1.00 49.44 126 GLU A O 1
ATOM 994 N N . ASP A 1 127 ? 35.895 14.028 -57.421 1.00 41.44 127 ASP A N 1
ATOM 995 C CA . ASP A 1 127 ? 34.468 13.702 -57.516 1.00 41.44 127 ASP A CA 1
ATOM 996 C C . ASP A 1 127 ? 33.877 13.731 -56.096 1.00 41.44 127 ASP A C 1
ATOM 998 O O . ASP A 1 127 ? 33.915 12.779 -55.300 1.00 41.44 127 ASP A O 1
ATOM 1002 N N . ALA A 1 128 ? 33.369 14.910 -55.742 1.00 48.12 128 ALA A N 1
ATOM 1003 C CA . ALA A 1 128 ? 32.618 15.155 -54.526 1.00 48.12 128 ALA A CA 1
ATOM 1004 C C . ALA A 1 128 ? 31.277 14.404 -54.585 1.00 48.12 128 ALA A C 1
ATOM 1006 O O . ALA A 1 128 ? 30.254 14.943 -54.997 1.00 48.12 128 ALA A O 1
ATOM 1007 N N . VAL A 1 129 ? 31.266 13.142 -54.156 1.00 48.28 129 VAL A N 1
ATOM 1008 C CA . VAL A 1 129 ? 30.025 12.476 -53.747 1.00 48.28 129 VAL A CA 1
ATOM 1009 C C . VAL A 1 129 ? 29.560 13.113 -52.438 1.00 48.28 129 VAL A C 1
ATOM 1011 O O . VAL A 1 129 ? 30.082 12.814 -51.366 1.00 48.28 129 VAL A O 1
ATOM 1014 N N . ASN A 1 130 ? 28.603 14.036 -52.565 1.00 50.25 130 ASN A N 1
ATOM 1015 C CA . ASN A 1 130 ? 27.818 14.629 -51.482 1.00 50.25 130 ASN A CA 1
ATOM 1016 C C . ASN A 1 130 ? 27.314 13.536 -50.527 1.00 50.25 130 ASN A C 1
ATOM 1018 O O . ASN A 1 130 ? 26.381 12.806 -50.854 1.00 50.25 130 ASN A O 1
ATOM 1022 N N . PHE A 1 131 ? 27.924 13.428 -49.347 1.00 50.00 131 PHE A N 1
ATOM 1023 C CA . PHE A 1 131 ? 27.516 12.478 -48.306 1.00 50.00 131 PHE A CA 1
ATOM 1024 C C . PHE A 1 131 ? 26.714 13.137 -47.172 1.00 50.00 131 PHE A C 1
ATOM 1026 O O . PHE A 1 131 ? 26.290 12.452 -46.245 1.00 50.00 131 PHE A O 1
ATOM 1033 N N . GLU A 1 132 ? 26.477 14.450 -47.247 1.00 49.25 132 GLU A N 1
ATOM 1034 C CA . GLU A 1 132 ? 25.687 15.187 -46.249 1.00 49.25 132 GLU A CA 1
ATOM 1035 C C . GLU A 1 132 ? 24.166 15.112 -46.469 1.00 49.25 132 GLU A C 1
ATOM 1037 O O . GLU A 1 132 ? 23.420 15.666 -45.672 1.00 49.25 132 GLU A O 1
ATOM 1042 N N . ASP A 1 133 ? 23.688 14.379 -47.483 1.00 46.94 133 ASP A N 1
ATOM 1043 C CA . ASP A 1 133 ? 22.253 14.290 -47.813 1.00 46.94 133 ASP A CA 1
ATOM 1044 C C . ASP A 1 133 ? 21.770 12.840 -48.022 1.00 46.94 133 ASP A C 1
ATOM 1046 O O . ASP A 1 133 ? 20.846 12.558 -48.786 1.00 46.94 133 ASP A O 1
ATOM 1050 N N . ARG A 1 134 ? 22.428 11.864 -47.375 1.00 55.34 134 ARG A N 1
ATOM 1051 C CA . ARG A 1 134 ? 21.974 10.469 -47.442 1.00 55.34 134 ARG A CA 1
ATOM 1052 C C . ARG A 1 134 ? 20.698 10.337 -46.612 1.00 55.34 134 ARG A C 1
ATOM 1054 O O . ARG A 1 134 ? 20.763 10.401 -45.387 1.00 55.34 134 ARG A O 1
ATOM 1061 N N . GLU A 1 135 ? 19.554 10.168 -47.284 1.00 62.47 135 GLU A N 1
ATOM 1062 C CA . GLU A 1 135 ? 18.262 9.940 -46.627 1.00 62.47 135 GLU A CA 1
ATOM 1063 C C . GLU A 1 135 ? 18.414 8.895 -45.509 1.00 62.47 135 GLU A C 1
ATOM 1065 O O . GLU A 1 135 ? 18.981 7.826 -45.766 1.00 62.47 135 GLU A O 1
ATOM 1070 N N . PRO A 1 136 ? 17.926 9.180 -44.283 1.00 60.84 136 PRO A N 1
ATOM 1071 C CA . PRO A 1 136 ? 18.080 8.270 -43.160 1.00 60.84 136 PRO A CA 1
ATOM 1072 C C . PRO A 1 136 ? 17.519 6.907 -43.540 1.00 60.84 136 PRO A C 1
ATOM 1074 O O . PRO A 1 136 ? 16.365 6.786 -43.982 1.00 60.84 136 PRO A O 1
ATOM 1077 N N . THR A 1 137 ? 18.367 5.890 -43.395 1.00 76.31 137 THR A N 1
ATOM 1078 C CA . THR A 1 137 ? 18.056 4.521 -43.781 1.00 76.31 137 THR A CA 1
ATOM 1079 C C . THR A 1 137 ? 16.838 4.070 -42.986 1.00 76.31 137 THR A C 1
ATOM 1081 O O . THR A 1 137 ? 16.565 4.556 -41.888 1.00 76.31 137 THR A O 1
ATOM 1084 N N . LYS A 1 138 ? 16.085 3.102 -43.511 1.00 79.81 138 LYS A N 1
ATOM 1085 C CA . LYS A 1 138 ? 14.926 2.538 -42.804 1.00 79.81 138 LYS A CA 1
ATOM 1086 C C . LYS A 1 138 ? 15.270 2.102 -41.368 1.00 79.81 138 LYS A C 1
ATOM 1088 O O . LYS A 1 138 ? 14.435 2.251 -40.482 1.00 79.81 138 LYS A O 1
ATOM 1093 N N . ILE A 1 139 ? 16.496 1.617 -41.153 1.00 78.31 139 ILE A N 1
ATOM 1094 C CA . ILE A 1 139 ? 17.005 1.224 -39.836 1.00 78.31 139 ILE A CA 1
ATOM 1095 C C . ILE A 1 139 ? 17.242 2.431 -38.922 1.00 78.31 139 ILE A C 1
ATOM 1097 O O . ILE A 1 139 ? 16.906 2.361 -37.749 1.00 78.31 139 ILE A O 1
ATOM 1101 N N . ASP A 1 140 ? 17.739 3.547 -39.462 1.00 77.56 140 ASP A N 1
ATOM 1102 C CA . ASP A 1 140 ? 18.049 4.758 -38.694 1.00 77.56 140 ASP A CA 1
ATOM 1103 C C . ASP A 1 140 ? 16.759 5.390 -38.161 1.00 77.56 140 ASP A C 1
ATOM 1105 O O . ASP A 1 140 ? 16.664 5.726 -36.984 1.00 77.56 140 ASP A O 1
ATOM 1109 N N . LYS A 1 141 ? 15.722 5.462 -39.010 1.00 83.88 141 LYS A N 1
ATOM 1110 C CA . LYS A 1 141 ? 14.386 5.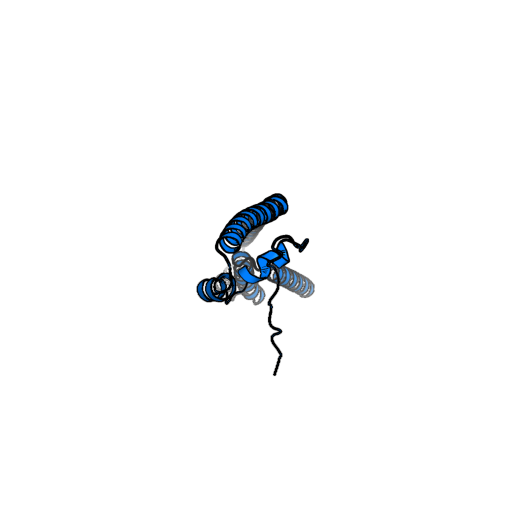938 -38.611 1.00 83.88 141 LYS A CA 1
ATOM 1111 C C . LYS A 1 141 ? 13.752 5.043 -37.546 1.00 83.88 141 LYS A C 1
ATOM 1113 O O . LYS A 1 141 ? 13.133 5.549 -36.616 1.00 83.88 141 LYS A O 1
ATOM 1118 N N . TRP A 1 142 ? 13.895 3.725 -37.692 1.00 87.75 142 TRP A N 1
ATOM 1119 C CA . TRP A 1 142 ? 13.385 2.771 -36.711 1.00 87.75 142 TRP A CA 1
ATOM 1120 C C . TRP A 1 142 ? 14.134 2.886 -35.376 1.00 87.75 142 TRP A C 1
ATOM 1122 O O . 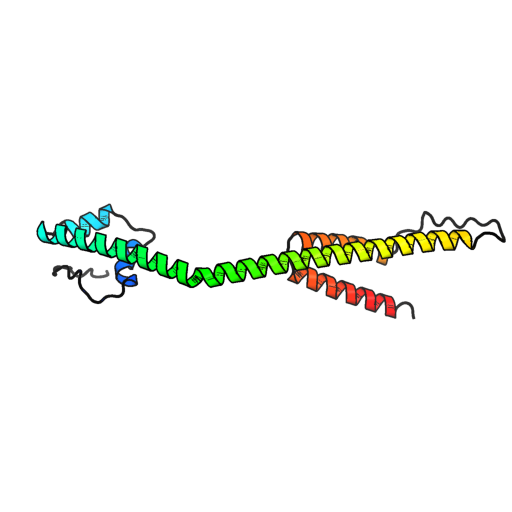TRP A 1 142 ? 13.484 2.925 -34.338 1.00 87.75 142 TRP A O 1
ATOM 1132 N N . LEU A 1 143 ? 15.466 3.034 -35.394 1.00 83.06 143 LEU A N 1
ATOM 1133 C CA . LEU A 1 143 ? 16.276 3.201 -34.182 1.00 83.06 143 LEU A CA 1
ATOM 1134 C C . LEU A 1 143 ? 15.874 4.452 -33.396 1.00 83.06 143 LEU A C 1
ATOM 1136 O O . LEU A 1 143 ? 15.768 4.394 -32.176 1.00 83.06 143 LEU A O 1
ATOM 1140 N N . SER A 1 144 ? 15.649 5.575 -34.085 1.00 83.75 144 SER A N 1
ATOM 1141 C CA . SER A 1 144 ? 15.216 6.816 -33.436 1.00 83.75 144 SER A CA 1
ATOM 1142 C C . SER A 1 144 ? 13.871 6.648 -32.732 1.00 83.75 144 SER A C 1
ATOM 1144 O O . SER A 1 144 ? 13.763 6.986 -31.558 1.00 83.75 144 SER A O 1
ATOM 1146 N N . GLN A 1 145 ? 12.882 6.057 -33.411 1.00 87.19 145 GLN A N 1
ATOM 1147 C CA . GLN A 1 145 ? 11.565 5.812 -32.818 1.00 87.19 145 GLN A CA 1
ATOM 1148 C C . GLN A 1 145 ? 11.646 4.832 -31.640 1.00 87.19 145 GLN A C 1
ATOM 1150 O O . GLN A 1 145 ? 11.075 5.076 -30.584 1.00 87.19 145 GLN A O 1
ATOM 1155 N N . TYR A 1 146 ? 12.404 3.749 -31.804 1.00 89.75 146 TYR A N 1
ATOM 1156 C CA . TYR A 1 146 ? 12.603 2.737 -30.773 1.00 89.75 146 TYR A CA 1
ATOM 1157 C C . TYR A 1 146 ? 13.219 3.320 -29.491 1.00 89.75 146 TYR A C 1
ATOM 1159 O O . TYR A 1 146 ? 12.791 2.989 -28.386 1.00 89.75 146 TYR A O 1
ATOM 1167 N N . LEU A 1 147 ? 14.210 4.207 -29.625 1.00 87.25 147 LEU A N 1
ATOM 1168 C CA . LEU A 1 147 ? 14.852 4.853 -28.481 1.00 87.25 147 LEU A CA 1
ATOM 1169 C C . LEU A 1 147 ? 13.914 5.827 -27.760 1.00 87.25 147 LEU A C 1
ATOM 1171 O O . LEU A 1 147 ? 13.913 5.843 -26.529 1.00 87.25 147 LEU A O 1
ATOM 1175 N N . GLU A 1 148 ? 13.109 6.595 -28.500 1.00 88.56 148 GLU A N 1
ATOM 1176 C CA . GLU A 1 148 ? 12.088 7.475 -27.917 1.00 88.56 148 GLU A CA 1
ATOM 1177 C C . GLU A 1 148 ? 11.037 6.670 -27.139 1.00 88.56 148 GLU A C 1
ATOM 1179 O O . GLU A 1 148 ? 10.730 6.991 -25.988 1.00 88.56 148 GLU A O 1
ATOM 1184 N N . ASP A 1 149 ? 10.541 5.576 -27.720 1.00 89.75 149 ASP A N 1
ATOM 1185 C CA . ASP A 1 149 ? 9.534 4.723 -27.086 1.00 89.75 149 ASP A CA 1
ATOM 1186 C C . ASP A 1 149 ? 10.090 4.040 -25.823 1.00 89.75 149 ASP A C 1
ATOM 1188 O O . ASP A 1 149 ? 9.435 4.020 -24.776 1.00 89.75 149 ASP A O 1
ATOM 1192 N N . LEU A 1 150 ? 11.331 3.541 -25.870 1.00 89.62 150 LEU A N 1
ATOM 1193 C CA . LEU A 1 150 ? 11.995 2.937 -24.713 1.00 89.62 150 LEU A CA 1
ATOM 1194 C C . LEU A 1 150 ? 12.227 3.961 -23.589 1.00 89.62 150 LEU A C 1
ATOM 1196 O O . LEU A 1 150 ? 12.042 3.641 -22.412 1.00 89.62 150 LEU A O 1
ATOM 1200 N N . GLU A 1 151 ? 12.603 5.197 -23.927 1.00 87.50 151 GLU A N 1
ATOM 1201 C CA . GLU A 1 151 ? 12.796 6.271 -22.950 1.00 87.50 151 GLU A CA 1
ATOM 1202 C C . GLU A 1 151 ? 11.487 6.627 -22.231 1.00 87.50 151 GLU A C 1
ATOM 1204 O O . GLU A 1 151 ? 11.478 6.761 -21.002 1.00 87.50 151 GLU A O 1
ATOM 1209 N N . VAL A 1 152 ? 10.372 6.700 -22.964 1.00 92.50 152 VAL A N 1
ATOM 1210 C CA . VAL A 1 152 ? 9.038 6.935 -22.390 1.00 92.50 152 VAL A CA 1
ATOM 1211 C C . VAL A 1 152 ? 8.632 5.796 -21.454 1.00 92.50 152 VAL A C 1
ATOM 1213 O O . VAL A 1 152 ? 8.225 6.051 -20.319 1.00 92.50 152 VAL A O 1
ATOM 1216 N N . LEU A 1 153 ? 8.793 4.537 -21.872 1.00 90.25 153 LEU A N 1
ATOM 1217 C CA . LEU A 1 153 ? 8.428 3.373 -21.053 1.00 90.25 153 LEU A CA 1
ATOM 1218 C C . LEU A 1 153 ? 9.234 3.301 -19.747 1.00 90.25 153 LEU A C 1
ATOM 1220 O O . LEU A 1 153 ? 8.686 2.983 -18.684 1.00 90.25 153 LEU A O 1
ATOM 1224 N N . LEU A 1 154 ? 10.521 3.652 -19.801 1.00 85.00 154 LEU A N 1
ATOM 1225 C CA . LEU A 1 154 ? 11.380 3.739 -18.620 1.00 85.00 154 LEU A CA 1
ATOM 1226 C C . LEU A 1 154 ? 10.990 4.913 -17.711 1.00 85.00 154 LEU A C 1
ATOM 1228 O O . LEU A 1 154 ? 10.952 4.746 -16.489 1.00 85.00 154 LEU A O 1
ATOM 1232 N N . ALA A 1 155 ? 10.660 6.077 -18.279 1.00 88.94 155 ALA A N 1
ATOM 1233 C CA . ALA A 1 155 ? 10.201 7.243 -17.522 1.00 88.94 155 ALA A CA 1
ATOM 1234 C C . ALA A 1 155 ? 8.862 6.984 -16.806 1.00 88.94 155 ALA A C 1
ATOM 1236 O O . ALA A 1 155 ? 8.671 7.422 -15.669 1.00 88.94 155 ALA A O 1
ATOM 1237 N N . GLU A 1 156 ? 7.963 6.220 -17.428 1.00 91.31 156 GLU A N 1
ATOM 1238 C CA . GLU A 1 156 ? 6.661 5.838 -16.869 1.00 91.31 156 GLU A CA 1
ATOM 1239 C C . GLU A 1 156 ? 6.719 4.621 -15.925 1.00 91.31 156 GLU A C 1
ATOM 1241 O O . GLU A 1 156 ? 5.690 4.205 -15.392 1.00 91.31 156 GLU A O 1
ATOM 1246 N N . ARG A 1 157 ? 7.909 4.051 -15.675 1.00 86.19 157 ARG A N 1
ATOM 1247 C CA . ARG A 1 157 ? 8.115 2.829 -14.866 1.00 86.19 157 ARG A CA 1
ATOM 1248 C C . ARG A 1 157 ? 7.332 1.609 -15.374 1.00 86.19 157 ARG A C 1
ATOM 1250 O O . ARG A 1 157 ? 7.006 0.710 -14.595 1.00 86.19 157 ARG A O 1
ATOM 1257 N N . ARG A 1 158 ? 7.058 1.534 -16.676 1.00 90.25 158 ARG A N 1
ATOM 1258 C CA . ARG A 1 158 ? 6.358 0.408 -17.317 1.00 90.25 158 ARG A CA 1
ATOM 1259 C C . ARG A 1 158 ? 7.352 -0.705 -17.657 1.00 90.25 158 ARG A C 1
ATOM 1261 O O . ARG A 1 158 ? 7.648 -0.965 -18.815 1.00 90.25 158 ARG A O 1
ATOM 1268 N N . VAL A 1 159 ? 7.896 -1.341 -16.614 1.00 85.88 159 VAL A N 1
ATOM 1269 C CA . VAL A 1 159 ? 9.047 -2.266 -16.703 1.00 85.88 159 VAL A CA 1
ATOM 1270 C C . VAL A 1 159 ? 8.791 -3.459 -17.628 1.00 85.88 159 VAL A C 1
ATOM 1272 O O . VAL A 1 159 ? 9.643 -3.771 -18.449 1.00 85.88 159 VAL A O 1
ATOM 1275 N N . GLU A 1 160 ? 7.623 -4.093 -17.536 1.00 88.56 160 GLU A N 1
ATOM 1276 C CA . GLU A 1 160 ? 7.275 -5.249 -18.382 1.00 88.56 160 GLU A CA 1
ATOM 1277 C C . GLU A 1 160 ? 7.240 -4.882 -19.874 1.00 88.56 160 GLU A C 1
ATOM 1279 O O . GLU A 1 160 ? 7.678 -5.642 -20.732 1.00 88.56 160 GLU A O 1
ATOM 1284 N N . GLU A 1 161 ? 6.762 -3.680 -20.188 1.00 89.94 161 GLU A N 1
ATOM 1285 C CA . GLU A 1 161 ? 6.651 -3.192 -21.562 1.00 89.94 161 GLU A CA 1
ATOM 1286 C C . GLU A 1 161 ? 8.008 -2.729 -22.103 1.00 89.94 161 GLU A C 1
ATOM 1288 O O . GLU A 1 161 ? 8.315 -2.962 -23.268 1.00 89.94 161 GLU A O 1
ATOM 1293 N N . ALA A 1 162 ? 8.857 -2.149 -21.248 1.00 89.25 162 ALA A N 1
ATOM 1294 C CA . ALA A 1 162 ? 10.239 -1.824 -21.595 1.00 89.25 162 ALA A CA 1
ATOM 1295 C C . ALA A 1 162 ? 11.079 -3.086 -21.868 1.00 89.25 162 ALA A C 1
ATOM 1297 O O . ALA A 1 162 ? 11.904 -3.086 -22.780 1.00 89.25 162 ALA A O 1
ATOM 1298 N N . LEU A 1 163 ? 10.861 -4.166 -21.105 1.00 87.00 163 LEU A N 1
ATOM 1299 C CA . LEU A 1 163 ? 11.503 -5.463 -21.346 1.00 87.00 163 LEU A CA 1
ATOM 1300 C C . LEU A 1 163 ? 11.032 -6.088 -22.664 1.00 87.00 163 LEU A C 1
ATOM 1302 O O . LEU A 1 163 ? 11.863 -6.529 -23.451 1.00 87.00 163 LEU A O 1
ATOM 1306 N N . ALA A 1 164 ? 9.729 -6.050 -22.950 1.00 91.06 164 ALA A N 1
ATOM 1307 C CA . ALA A 1 164 ? 9.198 -6.532 -24.225 1.00 91.06 164 ALA A CA 1
ATOM 1308 C C . ALA A 1 164 ? 9.741 -5.736 -25.428 1.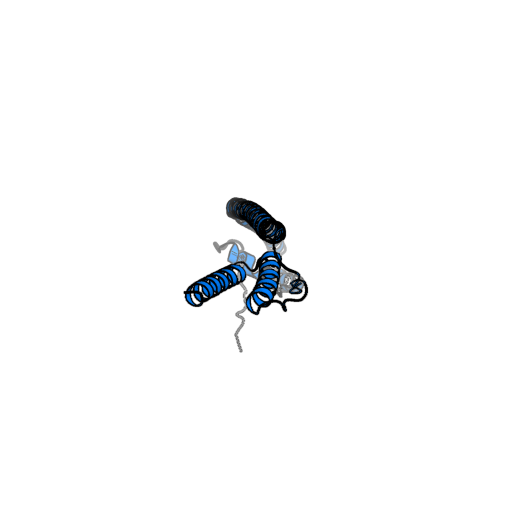00 91.06 164 ALA A C 1
ATOM 1310 O O . ALA A 1 164 ? 10.071 -6.325 -26.456 1.00 91.06 164 ALA A O 1
ATOM 1311 N N . ALA A 1 165 ? 9.882 -4.411 -25.293 1.00 89.25 165 ALA A N 1
ATOM 1312 C CA . ALA A 1 165 ? 10.493 -3.570 -26.320 1.00 89.25 165 ALA A CA 1
ATOM 1313 C C . ALA A 1 165 ? 11.969 -3.942 -26.557 1.00 89.25 165 ALA A C 1
ATOM 1315 O O . ALA A 1 165 ? 12.405 -4.025 -27.704 1.00 89.25 165 ALA A O 1
ATOM 1316 N N . LEU A 1 166 ? 12.730 -4.230 -25.494 1.00 88.94 166 LEU A N 1
ATOM 1317 C CA . LEU A 1 166 ? 14.118 -4.700 -25.597 1.00 88.94 166 LEU A CA 1
ATOM 1318 C C . LEU A 1 166 ? 14.239 -6.025 -26.360 1.00 88.94 166 LEU A C 1
ATOM 1320 O O . LEU A 1 166 ? 15.100 -6.139 -27.233 1.00 88.94 166 LEU A O 1
ATOM 1324 N N . ASP A 1 167 ? 13.354 -6.985 -26.089 1.00 89.69 167 ASP A N 1
ATOM 1325 C CA . ASP A 1 167 ? 13.329 -8.269 -26.799 1.00 89.69 167 ASP A CA 1
ATOM 1326 C C . ASP A 1 167 ? 13.006 -8.093 -28.298 1.00 89.69 167 ASP A C 1
ATOM 1328 O O . ASP A 1 167 ? 13.602 -8.751 -29.157 1.00 89.69 167 ASP A O 1
ATOM 1332 N N . GLU A 1 168 ? 12.093 -7.176 -28.639 1.00 86.75 168 GLU A N 1
ATOM 1333 C CA . GLU A 1 168 ? 11.789 -6.823 -30.032 1.00 86.75 168 GLU A CA 1
ATOM 1334 C C . GLU A 1 168 ? 12.998 -6.174 -30.722 1.00 86.75 168 GLU A C 1
ATOM 1336 O O . GLU A 1 168 ? 13.323 -6.515 -31.865 1.00 86.75 168 GLU A O 1
ATOM 1341 N N . GLY A 1 169 ? 13.717 -5.301 -30.011 1.00 85.19 169 GLY A N 1
ATOM 1342 C CA . GLY A 1 169 ? 14.934 -4.672 -30.511 1.00 85.19 169 GLY A CA 1
ATOM 1343 C C . GLY A 1 169 ? 16.058 -5.671 -30.803 1.00 85.19 169 GLY A C 1
ATOM 1344 O O . GLY A 1 169 ? 16.707 -5.582 -31.851 1.00 85.19 169 GLY A O 1
ATOM 1345 N N . ASP A 1 170 ? 16.243 -6.663 -29.932 1.00 83.50 170 ASP A N 1
ATOM 1346 C CA . ASP A 1 170 ? 17.210 -7.746 -30.135 1.00 83.50 170 ASP A CA 1
ATOM 1347 C C . ASP A 1 170 ? 16.843 -8.625 -31.342 1.00 83.50 170 ASP A C 1
ATOM 1349 O O . ASP A 1 170 ? 17.726 -9.001 -32.122 1.00 83.50 170 ASP A O 1
ATOM 1353 N N . ASN A 1 171 ? 15.551 -8.898 -31.567 1.00 85.50 171 ASN A N 1
ATOM 1354 C CA . ASN A 1 171 ? 15.104 -9.645 -32.744 1.00 85.50 171 ASN A CA 1
ATOM 1355 C C . ASN A 1 171 ? 15.369 -8.879 -34.054 1.00 85.50 171 ASN A C 1
ATOM 1357 O O . ASN A 1 171 ? 15.894 -9.450 -35.011 1.00 85.50 171 ASN A O 1
ATOM 1361 N N . VAL A 1 172 ? 15.082 -7.574 -34.095 1.00 83.75 172 VAL A N 1
ATOM 1362 C CA . VAL A 1 172 ? 15.349 -6.734 -35.279 1.00 83.75 172 VAL A CA 1
ATOM 1363 C C . VAL A 1 172 ? 16.853 -6.635 -35.568 1.00 83.75 172 VAL A C 1
ATOM 1365 O O . VAL A 1 172 ? 17.270 -6.694 -36.729 1.00 83.75 172 VAL A O 1
ATOM 1368 N N . ALA A 1 173 ? 17.695 -6.556 -34.532 1.00 79.38 173 ALA A N 1
ATOM 1369 C CA . ALA A 1 173 ? 19.151 -6.572 -34.681 1.00 79.38 173 ALA A CA 1
ATOM 1370 C C . ALA A 1 173 ? 19.676 -7.921 -35.216 1.00 79.38 173 ALA A C 1
ATOM 1372 O O . ALA A 1 173 ? 20.590 -7.957 -36.046 1.00 79.38 173 ALA A O 1
ATOM 1373 N N . GLU A 1 174 ? 19.091 -9.035 -34.772 1.00 81.94 174 GLU A N 1
ATOM 1374 C CA . GLU A 1 174 ? 19.389 -10.379 -35.276 1.00 81.94 174 GLU A CA 1
ATOM 1375 C C . GLU A 1 174 ? 18.947 -10.585 -36.731 1.00 81.94 174 GLU A C 1
ATOM 1377 O O . GLU A 1 174 ? 19.647 -11.242 -37.507 1.00 81.94 174 GLU A O 1
ATOM 1382 N N . GLU A 1 175 ? 17.811 -10.020 -37.134 1.00 80.44 175 GLU A N 1
ATOM 1383 C CA . GLU A 1 175 ? 17.348 -10.048 -38.523 1.00 80.44 175 GLU A CA 1
ATOM 1384 C C . GLU A 1 175 ? 18.250 -9.211 -39.436 1.00 80.44 175 GLU A C 1
ATOM 1386 O O . GLU A 1 175 ? 18.661 -9.690 -40.495 1.00 80.44 175 GLU A O 1
ATOM 1391 N N . ALA A 1 176 ? 18.657 -8.015 -39.002 1.00 73.44 176 ALA A N 1
ATOM 1392 C CA . ALA A 1 176 ? 19.589 -7.172 -39.750 1.00 73.44 176 ALA A CA 1
ATOM 1393 C C . ALA A 1 176 ? 20.943 -7.871 -39.987 1.00 73.44 176 ALA A C 1
ATOM 1395 O O . ALA A 1 176 ? 21.483 -7.817 -41.091 1.00 73.44 176 ALA A O 1
ATOM 1396 N N . ARG A 1 177 ? 21.452 -8.619 -38.994 1.00 72.00 177 ARG A N 1
ATOM 1397 C CA . ARG A 1 177 ? 22.677 -9.433 -39.125 1.00 72.00 177 ARG A CA 1
ATOM 1398 C C . ARG A 1 177 ? 22.560 -10.584 -40.128 1.00 72.00 177 ARG A C 1
ATOM 1400 O O . ARG A 1 177 ? 23.579 -11.034 -40.649 1.00 72.00 177 ARG A O 1
ATOM 1407 N N . ARG A 1 178 ? 21.352 -11.099 -40.377 1.00 70.75 178 ARG A N 1
ATOM 1408 C CA . ARG A 1 178 ? 21.111 -12.184 -41.345 1.00 70.75 178 ARG A CA 1
ATOM 1409 C C . ARG A 1 178 ? 20.973 -11.690 -42.782 1.00 70.75 178 ARG A C 1
ATOM 1411 O O . ARG A 1 178 ? 21.218 -12.471 -43.691 1.00 70.75 178 ARG A O 1
ATOM 1418 N N . VAL A 1 179 ? 20.568 -10.437 -42.977 1.00 61.28 179 VAL A N 1
ATOM 1419 C CA . VAL A 1 179 ? 20.354 -9.838 -44.306 1.00 61.28 179 VAL A CA 1
ATOM 1420 C C . VAL A 1 179 ? 21.664 -9.344 -44.941 1.00 61.28 179 VAL A C 1
ATOM 1422 O O . VAL A 1 179 ? 21.738 -9.244 -46.161 1.00 61.28 179 VAL A O 1
ATOM 1425 N N . ASP A 1 180 ? 22.702 -9.094 -44.139 1.00 52.81 180 ASP A N 1
ATOM 1426 C CA . ASP A 1 180 ? 24.008 -8.568 -44.583 1.00 52.81 180 ASP A CA 1
ATOM 1427 C C . ASP A 1 180 ? 25.069 -9.665 -44.877 1.00 52.81 180 ASP A C 1
ATOM 1429 O O . ASP A 1 180 ? 26.254 -9.368 -45.026 1.00 52.81 180 ASP A O 1
ATOM 1433 N N . ARG A 1 181 ? 24.669 -10.948 -44.944 1.00 44.12 181 ARG A N 1
ATOM 1434 C CA . ARG A 1 181 ? 25.527 -12.107 -45.278 1.00 44.12 181 ARG A CA 1
ATOM 1435 C C . ARG A 1 181 ? 25.056 -12.792 -46.559 1.00 44.12 181 ARG A C 1
ATOM 1437 O O . ARG A 1 181 ? 25.939 -13.181 -47.355 1.00 44.12 181 ARG A O 1
#

=== Feature glossary ===
Feature key, reading from the visual/contextual features back to the raw sequence:

Rendered structure images. Six rendered views show the 3D structure from the faces of a cube — i.e. along ±x, ±y, ±z. Rendering representation is drawn randomly per protein from cartoon (secondary-structure ribbons), sticks (backbone bonds), or molecular surface; coloring is either N→C rainbow (blue at the N-terminus through red at the C-terminus) or one color per chain.

Contact-map, Ramachandran, and PAE plots. The contact map is a binary N×N matrix image: pixel (i, j) is dark where Cα_i and Cα_j are within 8 Å and |i−j|>4. Because the |i−j|>4 filter removes local helical contacts, off-diagonal stripes parallel to the main diagonal indicate parallel β-sheets; stripes perpendicular to it indicate antiparallel β-sheets. The Ramachandran plot scatters every residue's (φ, ψ) pair against the sterically allowed regions. The PAE heatmap renders the predicted-aligned-error matrix.

InterPro / GO / CATH / organism. Database cross-references. InterPro integrates a dozen domain/family signature databases into unified entries with residue-range hits. GO terms attach function/process/location labels with evidence codes. CATH codes position the fold in a four-level structural taxonomy. Organism is the NCBI-taxonomy species name.

Nearest PDB structures. The Foldseek neighbor list gives the closest experimentally determined structures in the PDB, ranked by structural alignment. TM-score near 1 means near-identical fold; near 0.3 means only rough topology match. This is how one finds what a novel AlphaFold prediction most resembles in the solved-structure universe.

Predicted aligned error. PAE(i, j) answers: if I align the predicted and true structures on residue i, how far off (in Å) do I expect residue j to be? A block-diagonal PAE matrix with low values on the blocks and high values off-diagonal is the signature of a multi-domain protein with confidently predicted domains but uncertain inter-domain orientation.

Solvent-accessible surface area. Accessible surface area quantifies burial. A residue with SASA near zero is packed into the hydrophobic core; one with SASA >100 Å² sits on the surface. Computed here via the Shrake–Rupley numerical algorithm with a 1.4 Å probe.

B-factor. B-factor (Debye–Waller factor) reflects atomic displacement in the crystal lattice. It is an experimental observable (units Å²), not a prediction; low values mean the atom is pinned down, high values mean it moves or is heterogeneous across the crystal.

pLDDT. For AlphaFold models, the B-factor field carries pLDDT — the model's own estimate of local accuracy on a 0–100 scale. Regions with pLDDT<50 should be treated as essentially unmodeled; they often correspond to intrinsically disordered segments.

Backbone torsions (φ/ψ). φ (phi) and ψ (psi) are the two rotatable backbone dihedrals per residue: φ is the C(i-1)–N–Cα–C torsion, ψ is the N–Cα–C–N(i+1) torsion, both in degrees on (−180°, 180°]. α-helical residues cluster near (−60°, −45°); β-strand residues near (−120°, +130°). A Ramachandran plot is simply a scatter of (φ, ψ) for every residue.

Radius of gyration, Cα contacts, bounding box. Radius of gyration (Rg) is the root-mean-square distance of Cα atoms from their centroid — a single number for overall size and compactness. A globular domain of N residues has Rg ≈ 2.2·N^0.38 Å; an extended or disordered chain has a much larger Rg. The Cα contact count is the number of residue pairs whose Cα atoms are within 8 Å and are more than four positions apart in sequence — a standard proxy for tertiary packing density. The bounding box is the smallest axis-aligned box enclosing all Cα atoms.

Secondary structure (3-state, P-SEA). Three-state secondary structure (P-SEA) collapses the eight DSSP classes into helix (a), strand (b), and coil (c). P-SEA assigns these from Cα geometry alone — distances and angles — without requiring backbone oxygens, so it works on any Cα trace.

Secondary structure (8-state, DSSP). DSSP 8-state secondary structure assigns each residue one of H (α-helix), G (3₁₀-helix), I (π-helix), E (extended β-strand), B (isolated β-bridge), T (hydrogen-bonded turn), S (bend), or '-' (coil). The assignment is computed from backbone hydrogen-bond geometry via the Kabsch–Sander algorithm.

Foldseek 3Di. A 3Di character summarizes, for each residue, the relative orientation of the Cα frame of its nearest spatial neighbor. Because it encodes fold topology rather than chemistry, 3Di alignments detect remote structural similarity that sequence alignment misses.

mmCIF coordinates. The mmCIF block holds the 3D Cartesian coordinates of each backbone atom (N, Cα, C, O) in ångströms. mmCIF is the PDB's canonical archive format — a tagged-loop text representation of the atomic model.

Sequence. Sequence gives the chain of amino acids in standard one-letter code (A=alanine, C=cysteine, …, Y=tyrosine), read N→C. It is the only feature that is directly encoded by the gene; all structural features are derived from the folded form of this sequence.